Protein AF-W3AIF1-F1 (afdb_monomer)

Structure (mmCIF, N/CA/C/O backbone):
data_AF-W3AIF1-F1
#
_entry.id   AF-W3AIF1-F1
#
loop_
_atom_site.group_PDB
_atom_site.id
_atom_site.type_symbol
_atom_site.label_atom_id
_atom_site.label_alt_id
_atom_site.label_comp_id
_atom_site.label_asym_id
_atom_site.label_entity_id
_atom_site.label_seq_id
_atom_site.pdbx_PDB_ins_code
_atom_site.Cartn_x
_atom_site.Cartn_y
_atom_site.Cartn_z
_atom_site.occupancy
_atom_site.B_iso_or_equiv
_atom_site.auth_seq_id
_atom_site.auth_comp_id
_atom_site.auth_asym_id
_atom_site.auth_atom_id
_atom_site.pdbx_PDB_model_num
ATOM 1 N N . GLY A 1 1 ? -16.977 -6.573 5.108 1.00 88.00 1 GLY A N 1
ATOM 2 C CA . GLY A 1 1 ? -16.746 -8.023 5.313 1.00 88.00 1 GLY A CA 1
ATOM 3 C C . GLY A 1 1 ? -15.783 -8.368 6.448 1.00 88.00 1 GLY A C 1
ATOM 4 O O . GLY A 1 1 ? -15.291 -9.493 6.491 1.00 88.00 1 GLY A O 1
ATOM 5 N N . TRP A 1 2 ? -15.503 -7.445 7.370 1.00 91.69 2 TRP A N 1
ATOM 6 C CA . TRP A 1 2 ? -14.603 -7.673 8.501 1.00 91.69 2 TRP A CA 1
ATOM 7 C C . TRP A 1 2 ? -15.311 -8.346 9.684 1.00 91.69 2 TRP A C 1
ATOM 9 O O . TRP A 1 2 ? -16.524 -8.229 9.838 1.00 91.69 2 TRP A O 1
ATOM 19 N N . LYS A 1 3 ? -14.544 -9.039 10.534 1.00 91.38 3 LYS A N 1
ATOM 20 C CA . LYS A 1 3 ? -15.009 -9.541 11.836 1.00 91.38 3 LYS A CA 1
ATOM 21 C C . LYS A 1 3 ? -14.272 -8.792 12.940 1.00 91.38 3 LYS A C 1
ATOM 23 O O . LYS A 1 3 ? -13.057 -8.936 13.056 1.00 91.38 3 LYS A O 1
ATOM 28 N N . CYS A 1 4 ? -15.002 -8.031 13.748 1.00 92.94 4 CYS A N 1
ATOM 29 C CA . CYS A 1 4 ? -14.470 -7.273 14.877 1.00 92.94 4 CYS A CA 1
ATOM 30 C C . CYS A 1 4 ? -15.271 -7.607 16.136 1.00 92.94 4 CYS A C 1
ATOM 32 O O . CYS A 1 4 ? -16.498 -7.663 16.102 1.00 92.94 4 CYS A O 1
ATOM 34 N N . VAL A 1 5 ? -14.580 -7.854 17.246 1.00 91.31 5 VAL A N 1
ATOM 35 C CA . VAL A 1 5 ? -15.219 -8.078 18.544 1.00 91.31 5 VAL A CA 1
ATOM 36 C C . VAL A 1 5 ? -15.643 -6.730 19.120 1.00 91.31 5 VAL A C 1
ATOM 38 O O . VAL A 1 5 ? -14.818 -5.829 19.241 1.00 91.31 5 VAL A O 1
ATOM 41 N N . GLY A 1 6 ? -16.919 -6.617 19.486 1.00 90.19 6 GLY A N 1
ATOM 42 C CA . GLY A 1 6 ? -17.483 -5.484 20.222 1.00 90.19 6 GLY A CA 1
ATOM 43 C C . GLY A 1 6 ? -17.899 -5.871 21.642 1.00 90.19 6 GLY A C 1
ATOM 44 O O . GLY A 1 6 ? -17.996 -7.057 21.983 1.00 90.19 6 GLY A O 1
ATOM 45 N N . GLY A 1 7 ? -18.145 -4.870 22.481 1.00 87.62 7 GLY A N 1
ATOM 46 C CA . GLY A 1 7 ? -18.727 -5.035 23.804 1.00 87.62 7 GLY A CA 1
ATOM 47 C C . GLY A 1 7 ? -20.138 -5.622 23.739 1.00 87.62 7 GLY A C 1
ATOM 48 O O . GLY A 1 7 ? -20.890 -5.449 22.779 1.00 87.62 7 GLY A O 1
ATOM 49 N N . LYS A 1 8 ? -20.521 -6.359 24.784 1.00 88.81 8 LYS A N 1
ATOM 50 C CA . LYS A 1 8 ? -21.846 -6.984 24.843 1.00 88.81 8 LYS A CA 1
ATOM 51 C C . LYS A 1 8 ? -22.928 -5.902 24.947 1.00 88.81 8 LYS A C 1
ATOM 53 O O . LYS A 1 8 ? -22.955 -5.180 25.937 1.00 88.81 8 LYS A O 1
ATOM 58 N N . GLY A 1 9 ? -23.832 -5.859 23.968 1.00 90.00 9 GLY A N 1
ATOM 59 C CA . GLY A 1 9 ? -24.909 -4.862 23.898 1.00 90.00 9 GLY A CA 1
ATOM 60 C C . GLY A 1 9 ? -24.450 -3.477 23.435 1.00 90.00 9 GLY A C 1
ATOM 61 O O . GLY A 1 9 ? -25.227 -2.537 23.527 1.00 90.00 9 GLY A O 1
ATOM 62 N N . GLU A 1 10 ? -23.204 -3.350 22.971 1.00 91.56 10 GLU A N 1
ATOM 63 C CA . GLU A 1 10 ? -22.649 -2.080 22.492 1.00 91.56 10 GLU A CA 1
ATOM 64 C C . GLU A 1 10 ? -23.172 -1.698 21.102 1.00 91.56 10 GLU A C 1
ATOM 66 O O . GLU A 1 10 ? -23.333 -0.517 20.830 1.00 91.56 10 GLU A O 1
ATOM 71 N N . PHE A 1 11 ? -23.461 -2.685 20.249 1.00 94.06 11 PHE A N 1
ATOM 72 C CA . PHE A 1 11 ? -23.852 -2.469 18.855 1.00 94.06 11 PHE A CA 1
ATOM 73 C C . PHE A 1 11 ? -25.087 -3.288 18.473 1.00 94.06 11 PHE A C 1
ATOM 75 O O . PHE A 1 11 ? -25.243 -4.439 18.903 1.00 94.06 11 PHE A O 1
ATOM 82 N N . HIS A 1 12 ? -25.903 -2.718 17.593 1.00 93.88 12 HIS A N 1
ATOM 83 C CA . HIS A 1 12 ? -27.048 -3.326 16.929 1.00 93.88 12 HIS A CA 1
ATOM 84 C C . HIS A 1 12 ? -26.884 -3.243 15.405 1.00 93.88 12 HIS A C 1
ATOM 86 O O . HIS A 1 12 ? -26.129 -2.436 14.865 1.00 93.88 12 HIS A O 1
ATOM 92 N N . VAL A 1 13 ? -27.573 -4.129 14.684 1.00 93.75 13 VAL A N 1
ATOM 93 C CA . VAL A 1 13 ? -27.538 -4.125 13.215 1.00 93.75 13 VAL A CA 1
ATOM 94 C C . VAL A 1 13 ? -28.184 -2.840 12.701 1.00 93.75 13 VAL A C 1
ATOM 96 O O . VAL A 1 13 ? -29.332 -2.562 13.041 1.00 93.75 13 VAL A O 1
ATOM 99 N N . GLY A 1 14 ? -27.456 -2.108 11.856 1.00 93.38 14 GLY A N 1
ATOM 100 C CA . GLY A 1 14 ? -27.876 -0.813 11.314 1.00 93.38 14 GLY A CA 1
ATOM 101 C C . GLY A 1 14 ? -27.298 0.395 12.054 1.00 93.38 14 GLY A C 1
ATOM 102 O O . GLY A 1 14 ? -27.513 1.516 11.606 1.00 93.38 14 GLY A O 1
ATOM 103 N N . ASP A 1 15 ? -26.556 0.192 13.148 1.00 94.62 15 ASP A N 1
ATOM 104 C CA . ASP A 1 15 ? -25.881 1.292 13.839 1.00 94.62 15 ASP A CA 1
ATOM 105 C C . ASP A 1 15 ? -24.781 1.902 12.954 1.00 94.62 15 ASP A C 1
ATOM 107 O O . ASP A 1 15 ? -23.940 1.188 12.398 1.00 94.62 15 ASP A O 1
ATOM 111 N N . MET A 1 16 ? -24.753 3.236 12.875 1.00 94.94 16 MET A N 1
ATOM 112 C CA . MET A 1 16 ? -23.654 3.967 12.247 1.00 94.94 16 MET A CA 1
ATOM 113 C C . MET A 1 16 ? -22.454 4.001 13.194 1.00 94.94 16 MET A C 1
ATOM 115 O O . MET A 1 16 ? -22.556 4.426 14.346 1.00 94.94 16 MET A O 1
ATOM 119 N N . VAL A 1 17 ? -21.307 3.551 12.698 1.00 96.12 17 VAL A N 1
ATOM 120 C CA . VAL A 1 17 ? -20.079 3.369 13.477 1.00 96.12 17 VAL A CA 1
ATOM 121 C C . VAL A 1 17 ? -18.875 3.837 12.676 1.00 96.12 17 VAL A C 1
ATOM 123 O O . VAL A 1 17 ? -18.903 3.856 11.446 1.00 96.12 17 VAL A O 1
ATOM 126 N N . VAL A 1 18 ? -17.783 4.144 13.373 1.00 97.25 18 VAL A N 1
ATOM 127 C CA . VAL A 1 18 ? -16.470 4.265 12.741 1.00 97.25 18 VAL A CA 1
ATOM 128 C C . VAL A 1 18 ? -15.737 2.944 12.893 1.00 97.25 18 VAL A C 1
ATOM 130 O O . VAL A 1 18 ? -15.503 2.456 14.004 1.00 97.25 18 VAL A O 1
ATOM 133 N N . TYR A 1 19 ? -15.364 2.370 11.756 1.00 97.38 19 TYR A N 1
ATOM 134 C CA . TYR A 1 19 ? -14.529 1.184 11.697 1.00 97.38 19 TYR A CA 1
ATOM 135 C C . TYR A 1 19 ? -13.097 1.572 11.321 1.00 97.38 19 TYR A C 1
ATOM 137 O O . TYR A 1 19 ? -12.857 2.167 10.276 1.00 97.38 19 TYR A O 1
ATOM 145 N N . PHE A 1 20 ? -12.144 1.208 12.173 1.00 97.62 20 PHE A N 1
ATOM 146 C CA . PHE A 1 20 ? -10.715 1.395 11.948 1.00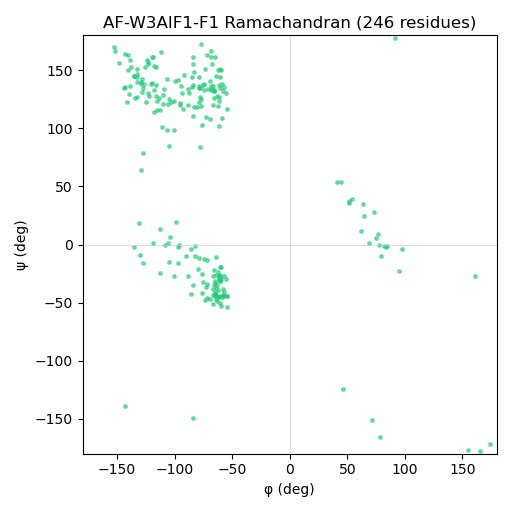 97.62 20 PHE A CA 1
ATOM 147 C C . PHE A 1 20 ? -10.116 0.067 11.493 1.00 97.62 20 PHE A C 1
ATOM 149 O O . PHE A 1 20 ? -10.234 -0.943 12.196 1.00 97.62 20 PHE A O 1
ATOM 156 N N . GLU A 1 21 ? -9.471 0.048 10.329 1.00 96.88 21 GLU A N 1
ATOM 157 C CA . GLU A 1 21 ? -8.883 -1.173 9.785 1.00 96.88 21 GLU A CA 1
ATOM 158 C C . GLU A 1 21 ? -7.674 -1.669 10.598 1.00 96.88 21 GLU A C 1
ATOM 160 O O . GLU A 1 21 ? -7.092 -0.991 11.448 1.00 96.88 21 GLU A O 1
ATOM 165 N N . ILE A 1 22 ? -7.267 -2.912 10.336 1.00 95.00 22 ILE A N 1
ATOM 166 C CA . ILE A 1 22 ? -5.942 -3.366 10.767 1.00 95.00 22 ILE A CA 1
ATOM 167 C C . ILE A 1 22 ? -4.859 -2.495 10.124 1.00 95.00 22 ILE A C 1
ATOM 169 O O . ILE A 1 22 ? -5.031 -1.999 9.019 1.00 95.00 22 ILE A O 1
ATOM 173 N N . ASP A 1 23 ? -3.742 -2.345 10.832 1.00 94.00 23 ASP A N 1
ATOM 174 C CA . ASP A 1 23 ? -2.646 -1.439 10.489 1.00 94.00 23 ASP A CA 1
ATOM 175 C C . ASP A 1 23 ? -2.975 0.060 10.615 1.00 94.00 23 ASP A C 1
ATOM 177 O O . ASP A 1 23 ? -2.066 0.868 10.488 1.00 94.00 23 ASP A O 1
ATOM 181 N N . SER A 1 24 ? -4.181 0.464 11.038 1.00 97.06 24 SER A N 1
ATOM 182 C CA . SER A 1 24 ? -4.390 1.831 11.536 1.00 97.06 24 SER A CA 1
ATOM 183 C C . SER A 1 24 ? -3.509 2.120 12.761 1.00 97.06 24 SER A C 1
ATOM 185 O O . SER A 1 24 ? -3.423 1.325 13.707 1.00 97.06 24 SER A O 1
ATOM 187 N N . PHE A 1 25 ? -2.869 3.285 12.752 1.00 97.50 25 PHE A N 1
ATOM 188 C CA . PHE A 1 25 ? -2.071 3.862 13.822 1.00 97.50 25 PHE A CA 1
ATOM 189 C C . PHE A 1 25 ? -2.793 5.078 14.399 1.00 97.50 25 PHE A C 1
ATOM 191 O O . PHE A 1 25 ? -2.808 6.165 13.818 1.00 97.50 25 PHE A O 1
ATOM 198 N N . LEU A 1 26 ? -3.434 4.857 15.541 1.00 97.81 26 LEU A N 1
ATOM 199 C CA . LEU A 1 26 ? -4.279 5.831 16.219 1.00 97.81 26 LEU A CA 1
ATOM 200 C C . LEU A 1 26 ? -3.427 6.760 17.101 1.00 97.81 26 LEU A C 1
ATOM 202 O O . LEU A 1 26 ? -2.453 6.292 17.703 1.00 97.81 26 LEU A O 1
ATOM 206 N N . PRO A 1 27 ? -3.779 8.051 17.213 1.00 97.38 27 PRO A N 1
ATOM 207 C CA . PRO A 1 27 ? -3.052 8.995 18.051 1.00 97.38 27 PRO A CA 1
ATOM 208 C C . PRO A 1 27 ? -3.221 8.685 19.545 1.00 97.38 27 PRO A C 1
ATOM 210 O O . PRO A 1 27 ? -4.156 8.001 19.963 1.00 97.38 27 PRO A O 1
ATOM 213 N N . ILE A 1 28 ? -2.314 9.220 20.365 1.00 97.50 28 ILE A N 1
ATOM 214 C CA . ILE A 1 28 ? -2.468 9.211 21.822 1.00 97.50 28 ILE A CA 1
ATOM 215 C C . ILE A 1 28 ? -3.503 10.274 22.212 1.00 97.50 28 ILE A C 1
ATOM 217 O O . ILE A 1 28 ? -3.199 11.465 22.226 1.00 97.50 28 ILE A O 1
ATOM 221 N N . CYS A 1 29 ? -4.722 9.838 22.521 1.00 96.06 29 CYS A N 1
ATOM 222 C CA . CYS A 1 29 ? -5.800 10.670 23.051 1.00 96.06 29 CYS A CA 1
ATOM 223 C C . CYS A 1 29 ? -6.763 9.834 23.912 1.00 96.06 29 CYS A C 1
ATOM 225 O O . CYS A 1 29 ? -6.694 8.601 23.913 1.00 96.06 29 CYS A O 1
ATOM 227 N N . GLU A 1 30 ? -7.626 10.510 24.674 1.00 96.38 30 GLU A N 1
ATOM 228 C CA . GLU A 1 30 ? -8.507 9.896 25.678 1.00 96.38 30 GLU A CA 1
ATOM 229 C C . GLU A 1 30 ? -9.408 8.809 25.073 1.00 96.38 30 GLU A C 1
ATOM 231 O O . GLU A 1 30 ? -9.547 7.722 25.636 1.00 96.38 30 GLU A O 1
ATOM 236 N N . GLU A 1 31 ? -9.932 9.061 23.875 1.00 94.81 31 GLU A N 1
ATOM 237 C CA . GLU A 1 31 ? -10.836 8.182 23.135 1.00 94.81 31 GLU A CA 1
ATOM 238 C C . GLU A 1 31 ? -10.211 6.818 22.817 1.00 94.81 31 GLU A C 1
ATOM 240 O O . GLU A 1 31 ? -10.917 5.813 22.743 1.00 94.81 31 GLU A O 1
ATOM 245 N N . PHE A 1 32 ? -8.884 6.760 22.651 1.00 97.06 32 PHE A N 1
ATOM 246 C CA . PHE A 1 32 ? -8.149 5.545 22.281 1.00 97.06 32 PHE A CA 1
ATOM 247 C C . PHE A 1 32 ? -7.312 4.964 23.424 1.00 97.06 32 PHE A C 1
ATOM 249 O O . PHE A 1 32 ? -6.679 3.918 23.265 1.00 97.06 32 PHE A O 1
ATOM 256 N N . GLU A 1 33 ? -7.330 5.591 24.598 1.00 97.00 33 GLU A N 1
ATOM 257 C CA . GLU A 1 33 ? -6.450 5.263 25.720 1.00 97.00 33 GLU A CA 1
ATOM 258 C C . GLU A 1 33 ? -6.629 3.821 26.228 1.00 97.00 33 GLU A C 1
ATOM 260 O O . GLU A 1 33 ? -5.678 3.163 26.663 1.00 97.00 33 GLU A O 1
ATOM 265 N N . PHE A 1 34 ? -7.833 3.265 26.073 1.00 95.00 34 PHE A N 1
ATOM 266 C CA . PHE A 1 34 ? -8.139 1.871 26.404 1.00 95.00 34 PHE A CA 1
ATOM 267 C C . PHE A 1 34 ? -7.288 0.849 25.620 1.00 95.00 34 PHE A C 1
ATOM 269 O O . PHE A 1 34 ? -7.133 -0.296 26.055 1.00 95.00 34 PHE A O 1
ATOM 276 N N . LEU A 1 35 ? -6.691 1.248 24.490 1.00 96.25 35 LEU A N 1
ATOM 277 C CA . LEU A 1 35 ? -5.813 0.414 23.665 1.00 96.25 35 LEU A CA 1
ATOM 278 C C . LEU A 1 35 ? -4.370 0.353 24.178 1.00 96.25 35 LEU A C 1
ATOM 280 O O . LEU A 1 35 ? -3.585 -0.466 23.680 1.00 96.25 35 LEU A O 1
ATOM 284 N N . ARG A 1 36 ? -3.988 1.178 25.164 1.00 96.75 36 ARG A N 1
ATOM 285 C CA . ARG A 1 36 ? -2.584 1.335 25.574 1.00 96.75 36 ARG A CA 1
ATOM 286 C C . ARG A 1 36 ? -1.909 0.021 25.921 1.00 96.75 36 ARG A C 1
ATOM 288 O O . ARG A 1 36 ? -0.806 -0.253 25.454 1.00 96.75 36 ARG A O 1
ATOM 295 N N . LYS A 1 37 ? -2.587 -0.840 26.676 1.00 94.12 37 LYS A N 1
ATOM 296 C CA . LYS A 1 37 ? -2.016 -2.122 27.107 1.00 94.12 37 LYS A CA 1
ATOM 297 C C . LYS A 1 37 ? -1.753 -3.088 25.943 1.00 94.12 37 LYS A C 1
ATOM 299 O O . LYS A 1 37 ? -0.803 -3.864 26.004 1.00 94.12 37 LYS A O 1
ATOM 304 N N . SER A 1 38 ? -2.595 -3.092 24.910 1.00 91.94 38 SER A N 1
ATOM 305 C CA . SER A 1 38 ? -2.556 -4.101 23.838 1.00 91.94 38 SER A CA 1
ATOM 306 C C . SER A 1 38 ? -1.865 -3.634 22.557 1.00 91.94 38 SER A C 1
ATOM 308 O O . SER A 1 38 ? -1.337 -4.467 21.805 1.00 91.94 38 SER A O 1
ATOM 310 N N . SER A 1 39 ? -1.885 -2.326 22.306 1.00 95.75 39 SER A N 1
ATOM 311 C CA . SER A 1 39 ? -1.663 -1.758 20.973 1.00 95.75 39 SER A CA 1
ATOM 312 C C . SER A 1 39 ? -0.630 -0.632 20.944 1.00 95.75 39 SER A C 1
ATOM 314 O O . SER A 1 39 ? -0.223 -0.241 19.854 1.00 95.75 39 SER A O 1
ATOM 316 N N . TYR A 1 40 ? -0.165 -0.135 22.096 1.00 96.94 40 TYR A N 1
ATOM 317 C CA . TYR A 1 40 ? 0.823 0.946 22.147 1.00 96.94 40 TYR A CA 1
ATOM 318 C C . TYR A 1 40 ? 2.116 0.599 21.396 1.00 96.94 40 TYR A C 1
ATOM 320 O O . TYR A 1 40 ? 2.669 -0.509 21.508 1.00 96.94 40 TYR A O 1
ATOM 328 N N . LYS A 1 41 ? 2.589 1.573 20.618 1.00 95.00 41 LYS A N 1
ATOM 329 C CA . LYS A 1 41 ? 3.866 1.566 19.915 1.00 95.00 41 LYS A CA 1
ATOM 330 C C . LYS A 1 41 ? 4.506 2.944 19.981 1.00 95.00 41 LYS A C 1
ATOM 332 O O . LYS A 1 41 ? 3.820 3.958 20.014 1.00 95.00 41 LYS A O 1
ATOM 337 N N . ASN A 1 42 ? 5.830 2.926 19.955 1.00 92.62 42 ASN A N 1
ATOM 338 C CA . ASN A 1 42 ? 6.673 4.098 19.832 1.00 92.62 42 ASN A CA 1
ATOM 339 C C . ASN A 1 42 ? 7.830 3.737 18.895 1.00 92.62 42 ASN A C 1
ATOM 341 O O . ASN A 1 42 ? 8.433 2.670 19.058 1.00 92.62 42 ASN A O 1
ATOM 345 N N . ASN A 1 43 ? 8.078 4.565 17.886 1.00 85.06 43 ASN A N 1
ATOM 346 C CA . ASN A 1 43 ? 9.254 4.466 17.031 1.00 85.06 43 ASN A CA 1
ATOM 347 C C . ASN A 1 43 ? 9.678 5.864 16.548 1.00 85.06 43 ASN A C 1
ATOM 349 O O . ASN A 1 43 ? 8.840 6.757 16.460 1.00 85.06 43 ASN A O 1
ATOM 353 N N . ASP A 1 44 ? 10.952 6.034 16.193 1.00 83.50 44 ASP A N 1
ATOM 354 C CA . ASP A 1 44 ? 11.523 7.342 15.827 1.00 83.50 44 ASP A CA 1
ATOM 355 C C . ASP A 1 44 ? 10.884 7.976 14.579 1.00 83.50 44 ASP A C 1
ATOM 357 O O . ASP A 1 44 ? 10.935 9.189 14.402 1.00 83.50 44 ASP A O 1
ATOM 361 N N . PHE A 1 45 ? 10.280 7.163 13.708 1.00 81.81 45 PHE A N 1
ATOM 362 C CA . PHE A 1 45 ? 9.691 7.603 12.444 1.00 81.81 45 PHE A CA 1
ATOM 363 C C . PHE A 1 45 ? 8.244 8.095 12.605 1.00 81.81 45 PHE A C 1
ATOM 365 O O . PHE A 1 45 ? 7.859 9.118 12.047 1.00 81.81 45 PHE A O 1
ATOM 372 N N . MET A 1 46 ? 7.432 7.388 13.389 1.00 88.25 46 MET A N 1
ATOM 373 C CA . MET A 1 46 ? 6.004 7.669 13.558 1.00 88.25 46 MET A CA 1
ATOM 374 C C . MET A 1 46 ? 5.663 8.335 14.893 1.00 88.25 46 MET A C 1
ATOM 376 O O . MET A 1 46 ? 4.551 8.853 15.038 1.00 88.25 46 MET A O 1
ATOM 380 N N . GLY A 1 47 ? 6.575 8.314 15.865 1.00 92.38 47 GLY A N 1
ATOM 381 C CA . GLY A 1 47 ? 6.315 8.705 17.246 1.00 92.38 47 GLY A CA 1
ATOM 382 C C . GLY A 1 47 ? 5.440 7.694 17.992 1.00 92.38 47 GLY A C 1
ATOM 383 O O . GLY A 1 47 ? 5.452 6.491 17.711 1.00 92.38 47 GLY A O 1
ATOM 384 N N . GLU A 1 48 ? 4.677 8.195 18.962 1.00 95.81 48 GLU A N 1
ATOM 385 C CA . GLU A 1 48 ? 3.805 7.398 19.828 1.00 95.81 48 GLU A CA 1
ATOM 386 C C . GLU A 1 48 ? 2.377 7.269 19.283 1.00 95.81 48 GLU A C 1
ATOM 388 O O . GLU A 1 48 ? 1.824 8.204 18.703 1.00 95.81 48 GLU A O 1
ATOM 393 N N . GLY A 1 49 ? 1.755 6.112 19.517 1.00 97.06 49 GLY A N 1
ATOM 394 C CA . GLY A 1 49 ? 0.369 5.845 19.129 1.00 97.06 49 GLY A CA 1
ATOM 395 C C . GLY A 1 49 ? -0.056 4.401 19.388 1.00 97.06 49 GLY A C 1
ATOM 396 O O . GLY A 1 49 ? 0.677 3.611 19.995 1.00 97.06 49 GLY A O 1
ATOM 397 N N . PHE A 1 50 ? -1.240 4.028 18.907 1.00 97.81 50 PHE A N 1
ATOM 398 C CA . PHE A 1 50 ? -1.793 2.682 19.047 1.00 97.81 50 PHE A CA 1
ATOM 399 C C . PHE A 1 50 ? -1.941 2.004 17.686 1.00 97.81 50 PHE A C 1
ATOM 401 O O . PHE A 1 50 ? -2.733 2.428 16.852 1.00 97.81 50 PHE A O 1
ATOM 408 N N . ARG A 1 51 ? -1.205 0.912 17.468 1.00 96.75 51 ARG A N 1
ATOM 409 C CA . ARG A 1 51 ? -1.291 0.110 16.244 1.00 96.75 51 ARG A CA 1
ATOM 410 C C . ARG A 1 51 ? -2.363 -0.968 16.371 1.00 96.75 51 ARG A C 1
ATOM 412 O O . ARG A 1 51 ? -2.217 -1.895 17.176 1.00 96.75 51 ARG A O 1
ATOM 419 N N . LEU A 1 52 ? -3.361 -0.923 15.496 1.00 96.69 52 LEU A N 1
ATOM 420 C CA . LEU A 1 52 ? -4.317 -2.009 15.326 1.00 96.69 52 LEU A CA 1
ATOM 421 C C . LEU A 1 52 ? -3.687 -3.174 14.560 1.00 96.69 52 LEU A C 1
ATOM 423 O O . LEU A 1 52 ? -2.968 -3.011 13.578 1.00 96.69 52 LEU A O 1
ATOM 427 N N . LYS A 1 53 ? -3.951 -4.389 15.031 1.00 94.25 53 LYS A N 1
ATOM 428 C CA . LYS A 1 53 ? -3.462 -5.634 14.434 1.00 94.25 53 LYS A CA 1
ATOM 429 C C . LYS A 1 53 ? -4.543 -6.693 14.542 1.00 94.25 53 LYS A C 1
ATOM 431 O O . LYS A 1 53 ? -5.455 -6.577 15.355 1.00 94.25 53 LYS A O 1
ATOM 436 N N . THR A 1 54 ? -4.402 -7.761 13.768 1.00 93.81 54 THR A N 1
ATOM 437 C CA . THR A 1 54 ? -5.259 -8.936 13.953 1.00 93.81 54 THR A CA 1
ATOM 438 C C . THR A 1 54 ? -5.050 -9.509 15.358 1.00 93.81 54 THR A C 1
ATOM 440 O O . THR A 1 54 ? -3.920 -9.801 15.757 1.00 93.81 54 THR A O 1
ATOM 443 N N . MET A 1 55 ? -6.145 -9.681 16.093 1.00 92.88 55 MET A N 1
ATOM 444 C CA . MET A 1 55 ? -6.187 -10.253 17.436 1.00 92.88 55 MET A CA 1
ATOM 445 C C . MET A 1 55 ? -7.060 -11.510 17.445 1.00 92.88 55 MET A C 1
ATOM 447 O O . MET A 1 55 ? -7.874 -11.732 16.548 1.00 92.88 55 MET A O 1
ATOM 451 N N . LYS A 1 56 ? -6.889 -12.346 18.472 1.00 92.25 56 LYS A N 1
ATOM 452 C CA . LYS A 1 56 ? -7.805 -13.451 18.762 1.00 92.25 56 LYS A CA 1
ATOM 453 C C . LYS A 1 56 ? -8.355 -13.309 20.171 1.00 92.25 56 LYS A C 1
ATOM 455 O O . LYS A 1 56 ? -7.580 -13.216 21.121 1.00 92.25 56 LYS A O 1
ATOM 460 N N . PHE A 1 57 ? -9.673 -13.358 20.305 1.00 89.56 57 PHE A N 1
ATOM 461 C CA . PHE A 1 57 ? -10.364 -13.346 21.588 1.00 89.56 57 PHE A CA 1
ATOM 462 C C . PHE A 1 57 ? -11.133 -14.651 21.742 1.00 89.56 57 PHE A C 1
ATOM 464 O O . PHE A 1 57 ? -12.057 -14.926 20.987 1.00 89.56 57 PHE A O 1
ATOM 471 N N . ARG A 1 58 ? -10.728 -15.479 22.714 1.00 90.94 58 ARG A N 1
ATOM 472 C CA . ARG A 1 58 ? -11.366 -16.780 22.999 1.00 90.94 58 ARG A CA 1
ATOM 473 C C . ARG A 1 58 ? -11.517 -17.679 21.756 1.00 90.94 58 ARG A C 1
ATOM 475 O O . ARG A 1 58 ? -12.507 -18.378 21.615 1.00 90.94 58 ARG A O 1
ATOM 482 N N . GLY A 1 59 ? -10.520 -17.657 20.869 1.00 89.69 59 GLY A N 1
ATOM 483 C CA . GLY A 1 59 ? -10.502 -18.444 19.628 1.00 89.69 59 GLY A CA 1
ATOM 484 C C . GLY A 1 59 ? -11.016 -17.698 18.395 1.00 89.69 59 GLY A C 1
ATOM 485 O O . GLY A 1 59 ? -10.571 -18.004 17.291 1.00 89.69 59 GLY A O 1
ATOM 486 N N . GLU A 1 60 ? -11.832 -16.662 18.580 1.00 91.81 60 GLU A N 1
ATOM 487 C CA . GLU A 1 60 ? -12.412 -15.884 17.487 1.00 91.81 60 GLU A CA 1
ATOM 488 C C . GLU A 1 60 ? -11.460 -14.797 16.988 1.00 91.81 60 GLU A C 1
ATOM 490 O O . GLU A 1 60 ? -10.806 -14.108 17.776 1.00 91.81 60 GLU A O 1
ATOM 495 N N . ILE A 1 61 ? -11.375 -14.645 15.666 1.00 93.31 61 ILE A N 1
ATOM 496 C CA . ILE A 1 61 ? -10.573 -13.601 15.018 1.00 93.31 61 ILE A CA 1
ATOM 497 C C . ILE A 1 61 ? -11.286 -12.253 15.162 1.00 93.31 61 ILE A C 1
ATOM 499 O O . ILE A 1 61 ? -12.468 -12.137 14.854 1.00 93.31 61 ILE A O 1
ATOM 503 N N . SER A 1 62 ? -10.528 -11.236 15.568 1.00 94.25 62 SER A N 1
ATOM 504 C CA . SER A 1 62 ? -10.941 -9.835 15.575 1.00 94.25 62 SER A CA 1
ATOM 505 C C . SER A 1 62 ? -9.933 -9.009 14.790 1.00 94.25 62 SER A C 1
ATOM 507 O O . SER A 1 62 ? -8.739 -9.013 15.101 1.00 94.25 62 SER A O 1
ATOM 509 N N . GLN A 1 63 ? -10.406 -8.310 13.771 1.00 95.81 63 GLN A N 1
ATOM 510 C CA . GLN A 1 63 ? -9.618 -7.447 12.904 1.00 95.81 63 GLN A CA 1
ATOM 511 C C . GLN A 1 63 ? -10.225 -6.052 12.938 1.00 95.81 63 GLN A C 1
ATOM 513 O O . GLN A 1 63 ? -11.435 -5.914 12.798 1.00 95.81 63 GLN A O 1
ATOM 518 N N . GLY A 1 64 ? -9.369 -5.057 13.159 1.00 95.81 64 GLY A N 1
ATOM 519 C CA . GLY A 1 64 ? -9.774 -3.668 13.308 1.00 95.81 64 GLY A CA 1
ATOM 520 C C . GLY A 1 64 ? -10.348 -3.340 14.684 1.00 95.81 64 GLY A C 1
ATOM 521 O O . GLY A 1 64 ? -10.183 -4.091 15.653 1.00 95.81 64 GLY A O 1
ATOM 522 N N . LEU A 1 65 ? -10.990 -2.181 14.743 1.00 96.62 65 LEU A N 1
ATOM 523 C CA . LEU A 1 65 ? -11.703 -1.647 15.894 1.00 96.62 65 LEU A CA 1
ATOM 524 C C . LEU A 1 65 ? -13.003 -1.010 15.399 1.00 96.62 65 LEU A C 1
ATOM 526 O O . LEU A 1 65 ? -12.996 -0.287 14.411 1.00 96.62 65 LEU A O 1
ATOM 530 N N . CYS A 1 66 ? -14.101 -1.256 16.103 1.00 95.88 66 CYS A N 1
ATOM 531 C CA . CYS A 1 66 ? -15.394 -0.634 15.846 1.00 95.88 66 CYS A CA 1
ATOM 532 C C . CYS A 1 66 ? -15.734 0.271 17.031 1.00 95.88 66 CYS A C 1
ATOM 534 O O . CYS A 1 66 ? -15.695 -0.207 18.166 1.00 95.88 66 CYS A O 1
ATOM 536 N N . LEU A 1 67 ? -16.037 1.547 16.783 1.00 96.00 67 LEU A N 1
ATOM 537 C CA . LEU A 1 67 ? -16.483 2.498 17.804 1.00 96.00 67 LEU A CA 1
ATOM 538 C C . LEU A 1 67 ? -17.767 3.198 17.356 1.00 96.00 67 LEU A C 1
ATOM 540 O O . LEU A 1 67 ? -17.894 3.589 16.196 1.00 96.00 67 LEU A O 1
ATOM 544 N N . GLY A 1 68 ? -18.693 3.386 18.295 1.00 95.00 68 GLY A N 1
ATOM 545 C CA . GLY A 1 68 ? -19.838 4.266 18.100 1.00 95.00 68 GLY A CA 1
ATOM 546 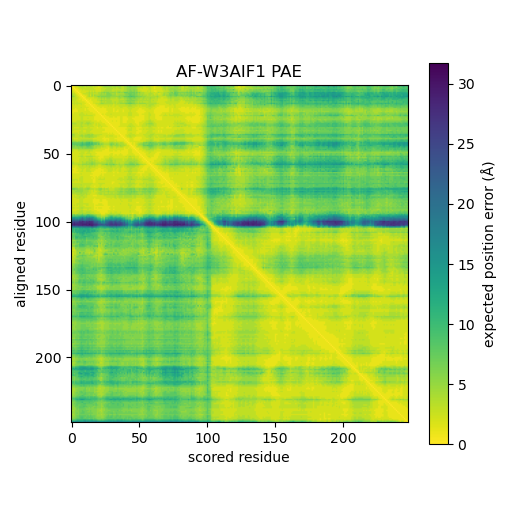C C . GLY A 1 68 ? -19.407 5.733 18.012 1.00 95.00 68 GLY A C 1
ATOM 547 O O . GLY A 1 68 ? -18.346 6.126 18.513 1.00 95.00 68 GLY A O 1
ATOM 548 N N . LEU A 1 69 ? -20.223 6.547 17.345 1.00 94.44 69 LEU A N 1
ATOM 549 C CA . LEU A 1 69 ? -19.940 7.967 17.112 1.00 94.44 69 LEU A CA 1
ATOM 550 C C . LEU A 1 69 ? -19.808 8.753 18.422 1.00 94.44 69 LEU A C 1
ATOM 552 O O . LEU A 1 69 ? -19.003 9.674 18.508 1.00 94.44 69 LEU A O 1
ATOM 556 N N . GLU A 1 70 ? -20.538 8.350 19.462 1.00 93.00 70 GLU A N 1
ATOM 557 C CA . GLU A 1 70 ? -20.513 8.922 20.813 1.00 93.00 70 GLU A CA 1
ATOM 558 C C . GLU A 1 70 ? -19.168 8.770 21.537 1.00 93.00 70 GLU A C 1
ATOM 560 O O . GLU A 1 70 ? -18.957 9.357 22.595 1.00 93.00 70 GLU A O 1
ATOM 565 N N . LYS A 1 71 ? -18.248 7.968 20.995 1.00 94.38 71 LYS A N 1
ATOM 566 C CA . LYS A 1 71 ? -16.884 7.829 21.520 1.00 94.38 71 LYS A CA 1
ATOM 567 C C . LYS A 1 71 ? -15.878 8.710 20.793 1.00 94.38 71 LYS A C 1
ATOM 569 O O . LYS A 1 71 ? -14.699 8.666 21.129 1.00 94.38 71 LYS A O 1
ATOM 574 N N . LEU A 1 72 ? -16.316 9.481 19.796 1.00 96.31 72 LEU A N 1
ATOM 575 C CA . LEU A 1 72 ? -15.454 10.251 18.903 1.00 96.31 72 LEU A CA 1
ATOM 576 C C . LEU A 1 72 ? -15.893 11.725 18.865 1.00 96.31 72 LEU A C 1
ATOM 578 O O . LEU A 1 72 ? -16.507 12.164 17.891 1.00 96.31 72 LEU A O 1
ATOM 582 N N . PRO A 1 73 ? -15.534 12.528 19.888 1.00 95.56 73 PRO A N 1
ATOM 583 C CA . PRO A 1 73 ? -15.940 13.929 20.005 1.00 95.56 73 PRO A CA 1
ATOM 584 C C . PRO A 1 73 ? -15.573 14.796 18.800 1.00 95.56 73 PRO A C 1
ATOM 586 O O . PRO A 1 73 ? -16.287 15.741 18.477 1.00 95.56 73 PRO A O 1
ATOM 589 N N . LYS A 1 74 ? -14.485 14.459 18.094 1.00 95.50 74 LYS A N 1
ATOM 590 C CA . LYS A 1 74 ? -14.060 15.157 16.871 1.00 95.50 74 LYS A CA 1
ATOM 591 C C . LYS A 1 74 ? -15.090 15.109 15.737 1.00 95.50 74 LYS A C 1
ATOM 593 O O . LYS A 1 74 ? -15.000 15.925 14.829 1.00 95.50 74 LYS A O 1
ATOM 598 N N . LEU A 1 75 ? -16.038 14.172 15.781 1.00 96.00 75 LEU A N 1
ATOM 599 C CA . LEU A 1 75 ? -17.094 14.027 14.779 1.00 96.00 75 LEU A CA 1
ATOM 600 C C . LEU A 1 75 ? -18.412 14.698 15.192 1.00 96.00 75 LEU A C 1
ATOM 602 O O . LEU A 1 75 ? -19.387 14.674 14.440 1.00 96.00 75 LEU A O 1
ATOM 606 N N . TYR A 1 76 ? -18.484 15.291 16.386 1.00 95.12 76 TYR A N 1
ATOM 607 C CA . TYR A 1 76 ? -19.723 15.877 16.888 1.00 95.12 76 TYR A CA 1
ATOM 608 C C . TYR A 1 76 ? -20.172 17.072 16.049 1.00 95.12 76 TYR A C 1
ATOM 610 O O . TYR A 1 76 ? -19.399 17.978 15.750 1.00 95.12 76 TYR A O 1
ATOM 618 N N . GLY A 1 77 ? -21.458 17.076 15.689 1.00 92.19 77 GLY A N 1
ATOM 619 C CA . GLY A 1 77 ? -22.062 18.119 14.858 1.00 92.19 77 GLY A CA 1
ATOM 620 C C . GLY A 1 77 ? -21.741 18.006 13.365 1.00 92.19 77 GLY A C 1
ATOM 621 O O . GLY A 1 77 ? -22.236 18.819 12.587 1.00 92.19 77 GLY A O 1
ATOM 622 N N . MET A 1 78 ? -20.956 17.009 12.948 1.00 94.19 78 MET A N 1
ATOM 623 C CA . MET A 1 78 ? -20.723 16.728 11.535 1.00 94.19 78 MET A CA 1
ATOM 624 C C . MET A 1 78 ? -21.909 15.969 10.935 1.00 94.19 78 MET A C 1
ATOM 626 O O . MET A 1 78 ? -22.523 15.124 11.584 1.00 94.19 78 MET A O 1
ATOM 630 N N . THR A 1 79 ? -22.220 16.258 9.672 1.00 93.94 79 THR A N 1
ATOM 631 C CA . THR A 1 79 ? -23.128 15.417 8.883 1.00 93.94 79 THR A CA 1
ATOM 632 C C . THR A 1 79 ? -22.303 14.273 8.309 1.00 93.94 79 THR A C 1
ATOM 634 O O . THR A 1 79 ? -21.428 14.513 7.483 1.00 93.94 79 THR A O 1
ATOM 637 N N . LEU A 1 80 ? -22.534 13.060 8.807 1.00 94.88 80 LEU A N 1
ATOM 638 C CA . LEU A 1 80 ? -21.806 11.856 8.412 1.00 94.88 80 LEU A CA 1
ATOM 639 C C . LEU A 1 80 ? -22.698 10.976 7.537 1.00 94.88 80 LEU A C 1
ATOM 641 O O . LEU A 1 80 ? -23.894 10.850 7.800 1.00 94.88 80 LEU A O 1
ATOM 645 N N . GLU A 1 81 ? -22.091 10.346 6.540 1.00 94.94 81 GLU A N 1
ATOM 646 C CA . GLU A 1 81 ? -22.737 9.386 5.645 1.00 94.94 81 GLU A CA 1
ATOM 647 C C . GLU A 1 81 ? -21.950 8.070 5.653 1.00 94.94 81 GLU A C 1
ATOM 649 O O . GLU A 1 81 ? -20.742 8.053 5.916 1.00 94.94 81 GLU A O 1
ATOM 654 N N . GLU A 1 82 ? -22.626 6.953 5.374 1.00 94.19 82 GLU A N 1
ATOM 655 C CA . GLU A 1 82 ? -21.959 5.656 5.254 1.00 94.19 82 GLU A CA 1
ATOM 656 C C . GLU A 1 82 ? -20.879 5.700 4.163 1.00 94.19 82 GLU A C 1
ATOM 658 O O . GLU A 1 82 ? -21.105 6.179 3.054 1.00 94.19 82 GLU A O 1
ATOM 663 N N . GLY A 1 83 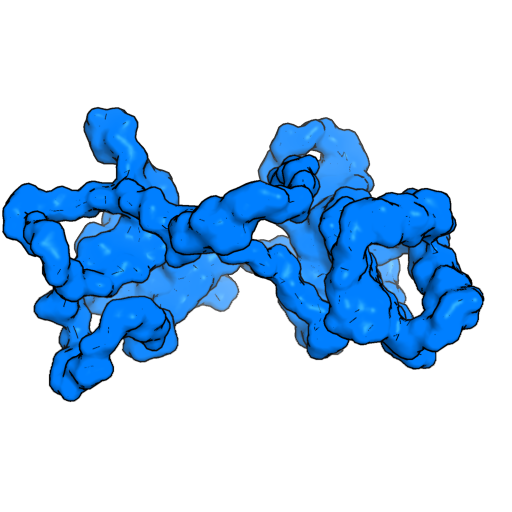? -19.686 5.195 4.488 1.00 92.12 83 GLY A N 1
ATOM 664 C CA . GLY A 1 83 ? -18.535 5.206 3.581 1.00 92.12 83 GLY A CA 1
ATOM 665 C C . GLY A 1 83 ? -17.710 6.498 3.592 1.00 92.12 83 GLY A C 1
ATOM 666 O O . GLY A 1 83 ? -16.690 6.549 2.907 1.00 92.12 83 GLY A O 1
ATOM 667 N N . MET A 1 84 ? -18.088 7.516 4.375 1.00 95.56 84 MET A N 1
ATOM 668 C CA . MET A 1 84 ? -17.274 8.724 4.541 1.00 95.56 84 MET A CA 1
ATOM 669 C C . MET A 1 84 ? -15.915 8.402 5.186 1.00 95.56 84 MET A C 1
ATOM 671 O O . MET A 1 84 ? -15.852 7.807 6.264 1.00 95.56 84 MET A O 1
ATOM 675 N N . ASP A 1 85 ? -14.826 8.844 4.551 1.00 96.00 85 ASP A N 1
ATOM 676 C CA . ASP A 1 85 ? -13.480 8.743 5.117 1.00 96.00 85 ASP A CA 1
ATOM 677 C C . ASP A 1 85 ? -13.260 9.824 6.187 1.00 96.00 85 ASP A C 1
ATOM 679 O O . ASP A 1 85 ? -13.320 11.024 5.919 1.00 96.00 85 ASP A O 1
ATOM 683 N N . VAL A 1 86 ? -12.997 9.383 7.417 1.00 97.12 86 VAL A N 1
ATOM 684 C CA . VAL A 1 86 ? -12.724 10.238 8.583 1.00 97.12 86 VAL A CA 1
ATOM 685 C C . VAL A 1 86 ? -11.280 10.112 9.089 1.00 97.12 86 VAL A C 1
ATOM 687 O O . VAL A 1 86 ? -10.967 10.575 10.188 1.00 97.12 86 VAL A O 1
ATOM 690 N N . THR A 1 87 ? -10.390 9.497 8.301 1.00 97.25 87 THR A N 1
ATOM 691 C CA . THR A 1 87 ? -8.989 9.205 8.656 1.00 97.25 87 THR A CA 1
ATOM 692 C C . THR A 1 87 ? -8.242 10.459 9.104 1.00 97.25 87 THR A C 1
ATOM 694 O O . THR A 1 87 ? -7.708 10.496 10.218 1.00 97.25 87 THR A O 1
ATOM 697 N N . GLU A 1 88 ? -8.262 11.517 8.287 1.00 96.75 88 GLU A N 1
ATOM 698 C CA . GLU A 1 88 ? -7.571 12.776 8.592 1.00 96.75 88 GLU A CA 1
ATOM 699 C C . GLU A 1 88 ? -8.182 13.494 9.801 1.00 96.75 88 GLU A C 1
ATOM 701 O O . GLU A 1 88 ? -7.457 13.937 10.693 1.00 96.75 88 GLU A O 1
ATOM 706 N N . ILE A 1 89 ? -9.518 13.545 9.880 1.00 96.69 89 ILE A N 1
ATOM 707 C CA . ILE A 1 89 ? -10.259 14.209 10.967 1.00 96.69 89 ILE A CA 1
ATOM 708 C C . ILE A 1 89 ? -9.891 13.591 12.320 1.00 96.69 89 ILE A C 1
ATOM 710 O O . ILE A 1 89 ? -9.622 14.287 13.304 1.00 96.69 89 ILE A O 1
ATOM 714 N N . LEU A 1 90 ? -9.840 12.261 12.373 1.00 97.56 90 LEU A N 1
ATOM 715 C CA . LEU A 1 90 ? -9.506 11.529 13.588 1.00 97.56 90 LEU A CA 1
ATOM 716 C C . LEU A 1 90 ? -7.997 11.507 13.874 1.00 97.56 90 LEU A C 1
ATOM 718 O O . LEU A 1 90 ? -7.602 11.215 15.006 1.00 97.56 90 LEU A O 1
ATOM 722 N N . GLY A 1 91 ? -7.156 11.915 12.919 1.00 96.69 91 GLY A N 1
ATOM 723 C CA . GLY A 1 91 ? -5.697 11.900 13.035 1.00 96.69 91 GLY A CA 1
ATOM 724 C C . GLY A 1 91 ? -5.113 10.490 12.956 1.00 96.69 91 GLY A C 1
ATOM 725 O O . GLY A 1 91 ? -4.076 10.212 13.562 1.00 96.69 91 GLY A O 1
ATOM 726 N N . VAL A 1 92 ? -5.808 9.588 12.262 1.00 97.50 92 VAL A N 1
ATOM 727 C CA . VAL A 1 92 ? -5.371 8.210 12.045 1.00 97.50 92 VAL A CA 1
ATOM 728 C C . VAL A 1 92 ? -4.334 8.196 10.931 1.00 97.50 92 VAL A C 1
ATOM 730 O O . VAL A 1 92 ? -4.490 8.858 9.911 1.00 97.50 92 VAL A O 1
ATOM 733 N N . ARG A 1 93 ? -3.259 7.436 11.127 1.00 95.69 93 ARG A N 1
ATOM 734 C CA . ARG A 1 93 ? -2.231 7.189 10.106 1.00 95.69 93 ARG A CA 1
ATOM 735 C C . ARG A 1 93 ? -2.170 5.702 9.796 1.00 95.69 93 ARG A C 1
ATOM 737 O O . ARG A 1 93 ? -2.622 4.895 10.602 1.00 95.69 93 ARG A O 1
ATOM 744 N N . GLU A 1 94 ? -1.591 5.313 8.672 1.00 92.44 94 GLU A N 1
ATOM 745 C CA . GLU A 1 94 ? -1.236 3.911 8.448 1.00 92.44 94 GLU A CA 1
ATOM 746 C C . GLU A 1 94 ? 0.054 3.584 9.205 1.00 92.44 94 GLU A C 1
ATOM 748 O O . GLU A 1 94 ? 1.002 4.366 9.205 1.00 92.44 94 GLU A O 1
ATOM 753 N N . TRP A 1 95 ? 0.090 2.449 9.902 1.00 89.81 95 TRP A N 1
ATOM 754 C CA . TRP A 1 95 ? 1.297 1.968 10.556 1.00 89.81 95 TRP A CA 1
ATOM 755 C C . TRP A 1 95 ? 2.316 1.540 9.505 1.00 89.81 95 TRP A C 1
ATOM 757 O O . TRP A 1 95 ? 2.218 0.461 8.918 1.00 89.81 95 TRP A O 1
ATOM 767 N N . GLU A 1 96 ? 3.364 2.337 9.372 1.00 80.19 96 GLU A N 1
ATOM 768 C CA . GLU A 1 96 ? 4.511 2.025 8.539 1.00 80.19 96 GLU A CA 1
ATOM 769 C C . GLU A 1 96 ? 5.662 1.490 9.397 1.00 80.19 96 GLU A C 1
ATOM 771 O O . GLU A 1 96 ? 5.935 1.942 10.514 1.00 80.19 96 GLU A O 1
ATOM 776 N N . MET A 1 97 ? 6.364 0.484 8.880 1.00 72.06 97 MET A N 1
ATOM 777 C CA . MET A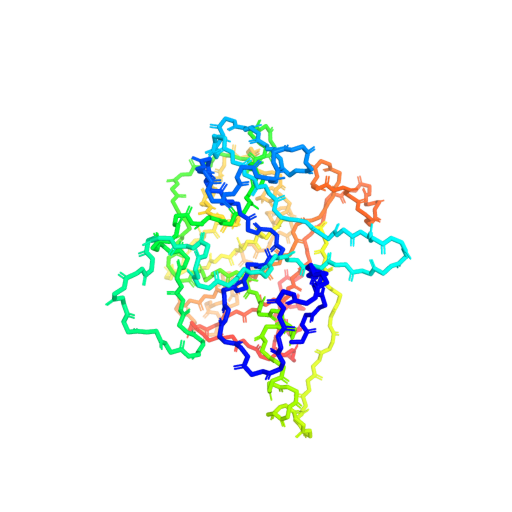 1 97 ? 7.673 0.135 9.419 1.00 72.06 97 MET A CA 1
ATOM 778 C C . MET A 1 97 ? 8.708 0.999 8.703 1.00 72.06 97 MET A C 1
ATOM 780 O O . MET A 1 97 ? 8.680 1.016 7.473 1.00 72.06 97 MET A O 1
ATOM 784 N N . PRO A 1 98 ? 9.627 1.673 9.421 1.00 63.22 98 PRO A N 1
ATOM 785 C CA . PRO A 1 98 ? 10.674 2.428 8.755 1.00 63.22 98 PRO A CA 1
ATOM 786 C C . PRO A 1 98 ? 11.438 1.500 7.809 1.00 63.22 98 PRO A C 1
ATOM 788 O O . PRO A 1 98 ? 11.852 0.401 8.209 1.00 63.22 98 PRO A O 1
ATOM 791 N N . GLU A 1 99 ? 11.622 1.937 6.561 1.00 61.16 99 GLU A N 1
ATOM 792 C CA . GLU A 1 99 ? 12.588 1.311 5.665 1.00 61.16 99 GLU A CA 1
ATOM 793 C C . GLU A 1 99 ? 13.933 1.326 6.406 1.00 61.16 99 GLU A C 1
ATOM 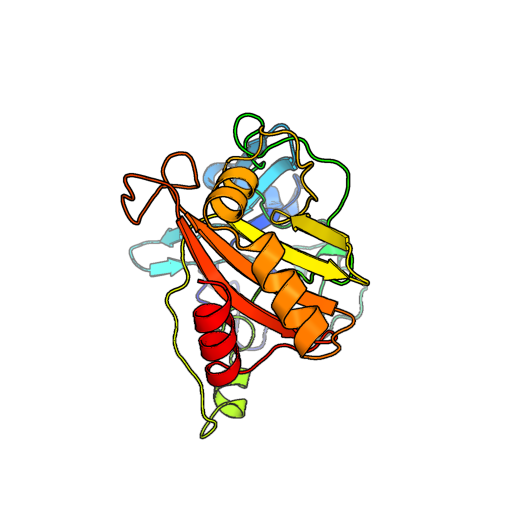795 O O . GLU A 1 99 ? 14.423 2.384 6.805 1.00 61.16 99 GLU A O 1
ATOM 800 N N . ARG A 1 100 ? 14.495 0.147 6.714 1.00 53.59 100 ARG A N 1
ATOM 801 C CA . ARG A 1 100 ? 15.722 0.062 7.517 1.00 53.59 100 ARG A CA 1
ATOM 802 C C . ARG A 1 100 ? 16.838 0.834 6.810 1.00 53.59 100 ARG A C 1
ATOM 804 O O . ARG A 1 100 ? 17.374 0.372 5.801 1.00 53.59 100 ARG A O 1
ATOM 811 N N . ALA A 1 101 ? 17.216 1.977 7.381 1.00 40.06 101 ALA A N 1
ATOM 812 C CA . ALA A 1 101 ? 18.409 2.717 7.003 1.00 40.06 101 ALA A CA 1
ATOM 813 C C . ALA A 1 101 ? 19.629 1.823 7.271 1.00 40.06 101 ALA A C 1
ATOM 815 O O . ALA A 1 101 ? 20.026 1.597 8.411 1.00 40.06 101 ALA A O 1
ATOM 816 N N . GLY A 1 102 ? 20.163 1.229 6.209 1.00 44.47 102 GLY A N 1
ATOM 817 C CA . GLY A 1 102 ? 21.300 0.316 6.281 1.00 44.47 102 GLY A CA 1
ATOM 818 C C . GLY A 1 102 ? 21.448 -0.579 5.054 1.00 44.47 102 GLY A C 1
ATOM 819 O O . GLY A 1 102 ? 22.566 -0.957 4.730 1.00 44.47 102 GLY A O 1
ATOM 820 N N . SER A 1 103 ? 20.354 -0.874 4.337 1.00 50.31 103 SER A N 1
ATOM 821 C CA . SER A 1 103 ? 20.379 -1.771 3.163 1.00 50.31 103 SER A CA 1
ATOM 822 C C . SER A 1 103 ? 19.589 -1.284 1.935 1.00 50.31 103 SER A C 1
ATOM 824 O O . SER A 1 103 ? 19.576 -1.977 0.922 1.00 50.31 103 SER A O 1
ATOM 826 N N . GLY A 1 104 ? 18.910 -0.130 2.014 1.00 63.91 104 GLY A N 1
ATOM 827 C CA . GLY A 1 104 ? 17.971 0.352 0.982 1.00 63.91 104 GLY A CA 1
ATOM 828 C C . GLY A 1 104 ? 18.566 1.223 -0.135 1.00 63.91 104 GLY A C 1
ATOM 829 O O . GLY A 1 104 ? 17.894 1.474 -1.126 1.00 63.91 104 GLY A O 1
ATOM 830 N N . GLY A 1 105 ? 19.825 1.657 -0.018 1.00 77.56 105 GLY A N 1
ATOM 831 C CA . GLY A 1 105 ? 20.455 2.603 -0.951 1.00 77.56 105 GLY A CA 1
ATOM 832 C C . GLY A 1 105 ? 20.325 4.075 -0.550 1.00 77.56 105 GLY A C 1
ATOM 833 O O . GLY A 1 105 ? 19.752 4.411 0.485 1.00 77.56 105 GLY A O 1
ATOM 834 N N . THR A 1 106 ? 20.925 4.970 -1.341 1.00 88.88 106 THR A N 1
ATOM 835 C CA . THR A 1 106 ? 20.837 6.423 -1.118 1.00 88.88 106 THR A CA 1
ATOM 836 C C . THR A 1 106 ? 19.547 6.975 -1.722 1.00 88.88 106 THR A C 1
ATOM 838 O O . THR A 1 106 ? 19.352 6.901 -2.928 1.00 88.88 106 THR A O 1
ATOM 841 N N . MET A 1 107 ? 18.674 7.536 -0.883 1.00 91.38 107 MET A N 1
ATOM 842 C CA . MET A 1 107 ? 17.428 8.183 -1.308 1.00 91.38 107 MET A CA 1
ATOM 843 C C . MET A 1 107 ? 17.715 9.581 -1.872 1.00 91.38 107 MET A C 1
ATOM 845 O O . MET A 1 107 ? 18.483 10.334 -1.273 1.00 91.38 107 MET A O 1
ATOM 849 N N . ILE A 1 108 ? 17.115 9.923 -3.015 1.00 92.25 108 ILE A N 1
ATOM 850 C CA . ILE A 1 108 ? 17.326 11.214 -3.710 1.00 92.25 108 ILE A CA 1
ATOM 851 C C . ILE A 1 108 ? 16.059 12.059 -3.851 1.00 92.25 108 ILE A C 1
ATOM 853 O O . ILE A 1 108 ? 16.113 13.152 -4.408 1.00 92.25 108 ILE A O 1
ATOM 857 N N . GLY A 1 109 ? 14.937 11.576 -3.329 1.00 90.62 109 GLY A N 1
ATOM 858 C CA . GLY A 1 109 ? 13.667 12.287 -3.328 1.00 90.62 109 GLY A CA 1
ATOM 859 C C . GLY A 1 109 ? 12.489 11.330 -3.260 1.00 90.62 109 GLY A C 1
ATOM 860 O O . GLY A 1 109 ? 12.664 10.109 -3.171 1.00 90.62 109 GLY A O 1
ATOM 861 N N . ASP A 1 110 ? 11.296 11.902 -3.328 1.00 90.81 110 ASP A N 1
ATOM 862 C CA . ASP A 1 110 ? 10.054 11.144 -3.394 1.00 90.81 110 ASP A CA 1
ATOM 863 C C . ASP A 1 110 ? 9.967 10.337 -4.691 1.00 90.81 110 ASP A C 1
ATOM 865 O O . ASP A 1 110 ? 10.676 10.584 -5.677 1.00 90.81 110 ASP A O 1
ATOM 869 N N . ARG A 1 111 ? 9.095 9.332 -4.684 1.00 92.69 111 ARG A N 1
ATOM 870 C CA . ARG A 1 111 ? 8.787 8.557 -5.880 1.00 92.69 111 ARG A CA 1
ATOM 871 C C . ARG A 1 111 ? 8.183 9.460 -6.976 1.00 92.69 111 ARG A C 1
ATOM 873 O O . ARG A 1 111 ? 7.294 10.255 -6.667 1.00 92.69 111 ARG A O 1
ATOM 880 N N . PRO A 1 112 ? 8.582 9.321 -8.255 1.00 94.00 112 PRO A N 1
ATOM 881 C CA . PRO A 1 112 ? 8.004 10.100 -9.345 1.00 94.00 112 PRO A CA 1
ATOM 882 C C . PRO A 1 112 ? 6.517 9.783 -9.532 1.00 94.00 112 PRO A C 1
ATOM 884 O O . PRO A 1 112 ? 6.106 8.629 -9.408 1.00 94.00 112 PRO A O 1
ATOM 887 N N . GLY A 1 113 ? 5.716 10.788 -9.896 1.00 93.62 113 GLY A N 1
ATOM 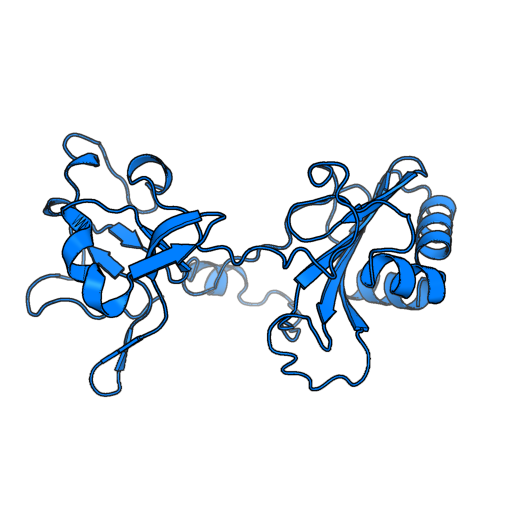888 C CA . GLY A 1 113 ? 4.260 10.643 -10.030 1.00 93.62 113 GLY A CA 1
ATOM 889 C C . GLY A 1 113 ? 3.805 9.621 -11.081 1.00 93.62 113 GLY A C 1
ATOM 890 O O . GLY A 1 113 ? 2.774 8.982 -10.888 1.00 93.62 113 GLY A O 1
ATOM 891 N N . TYR A 1 114 ? 4.587 9.411 -12.148 1.00 94.94 114 TYR A N 1
ATOM 892 C CA . TYR A 1 114 ? 4.284 8.426 -13.200 1.00 94.94 114 TYR A CA 1
ATOM 893 C C . TYR A 1 114 ? 4.467 6.966 -12.737 1.00 94.94 114 TYR A C 1
ATOM 895 O O . TYR A 1 114 ? 3.995 6.035 -13.388 1.00 94.94 114 TYR A O 1
ATOM 903 N N . ILE A 1 115 ? 5.121 6.751 -11.589 1.00 96.19 115 ILE A N 1
ATOM 904 C CA . ILE A 1 115 ? 5.239 5.450 -10.930 1.00 96.19 115 ILE A CA 1
ATOM 905 C C . ILE A 1 115 ? 4.205 5.427 -9.794 1.00 96.19 115 ILE A C 1
ATOM 907 O O . ILE A 1 115 ? 4.453 5.988 -8.722 1.00 96.19 115 ILE A O 1
ATOM 911 N N . PRO A 1 116 ? 3.022 4.817 -9.985 1.00 93.62 116 PRO A N 1
ATOM 912 C CA . PRO A 1 116 ? 1.982 4.818 -8.962 1.00 93.62 116 PRO A CA 1
ATOM 913 C C . PRO A 1 116 ? 2.331 3.911 -7.775 1.00 93.62 116 PRO A C 1
ATOM 915 O O . PRO A 1 116 ? 3.177 3.020 -7.867 1.00 93.62 116 PRO A O 1
ATOM 918 N N . LYS A 1 117 ? 1.626 4.116 -6.655 1.00 92.56 117 LYS A N 1
ATOM 919 C CA . LYS A 1 117 ? 1.649 3.207 -5.496 1.00 92.56 117 LYS A CA 1
ATOM 920 C C . LYS A 1 117 ? 1.150 1.823 -5.925 1.00 92.56 117 LYS A C 1
ATOM 922 O O . LYS A 1 117 ? 0.358 1.703 -6.856 1.00 92.56 117 LYS A O 1
ATOM 927 N N . THR A 1 118 ? 1.636 0.790 -5.249 1.00 92.56 118 THR A N 1
ATOM 928 C CA . THR A 1 118 ? 1.306 -0.621 -5.518 1.00 92.56 118 THR A CA 1
ATOM 929 C C . THR A 1 118 ? 0.239 -1.156 -4.563 1.00 92.56 118 THR A C 1
ATOM 931 O O . THR A 1 118 ? 0.103 -2.367 -4.387 1.00 92.56 118 THR A O 1
ATOM 934 N N . ASP A 1 119 ? -0.505 -0.248 -3.935 1.00 90.75 119 ASP A N 1
ATOM 935 C CA . ASP A 1 119 ? -1.549 -0.577 -2.978 1.00 90.75 119 ASP A CA 1
ATOM 936 C C . ASP A 1 119 ? -2.731 -1.230 -3.698 1.00 90.75 119 ASP A C 1
ATOM 938 O O . ASP A 1 119 ? -3.113 -0.839 -4.800 1.00 90.75 119 ASP A O 1
ATOM 942 N N . GLU A 1 120 ? -3.313 -2.240 -3.062 1.00 91.25 120 GLU A N 1
ATOM 943 C CA . GLU A 1 120 ? -4.464 -2.976 -3.576 1.00 91.25 120 GLU A CA 1
ATOM 944 C C . GLU A 1 120 ? -5.530 -3.031 -2.477 1.00 91.25 120 GLU A C 1
ATOM 946 O O . GLU A 1 120 ? -5.229 -3.262 -1.299 1.00 91.25 120 GLU A O 1
ATOM 951 N N . THR A 1 121 ? -6.793 -2.834 -2.853 1.00 90.50 121 THR A N 1
ATOM 952 C CA . THR A 1 121 ? -7.912 -2.833 -1.906 1.00 90.50 121 THR A CA 1
ATOM 953 C C . THR A 1 121 ? -8.145 -4.230 -1.333 1.00 90.50 121 THR A C 1
ATOM 955 O O . THR A 1 121 ? -8.229 -5.227 -2.053 1.00 90.50 121 THR A O 1
ATOM 958 N N . ARG A 1 122 ? -8.307 -4.323 -0.010 1.00 91.12 122 ARG A N 1
ATOM 959 C CA . ARG A 1 122 ? -8.699 -5.577 0.643 1.00 91.12 122 ARG A CA 1
ATOM 960 C C . ARG A 1 122 ? -10.159 -5.893 0.326 1.00 91.12 122 ARG A C 1
ATOM 962 O O . ARG A 1 122 ? -11.036 -5.053 0.505 1.00 91.12 122 ARG A O 1
ATOM 969 N N . ILE A 1 123 ? -10.448 -7.139 -0.048 1.00 91.94 123 ILE A N 1
ATOM 970 C CA . ILE A 1 123 ? -11.814 -7.559 -0.406 1.00 91.94 123 ILE A CA 1
ATOM 971 C C . ILE A 1 123 ? -12.821 -7.394 0.743 1.00 91.94 123 ILE A C 1
ATOM 973 O O . ILE A 1 123 ? -14.013 -7.213 0.524 1.00 91.94 123 ILE A O 1
ATOM 977 N N . GLN A 1 124 ? -12.354 -7.427 1.993 1.00 91.50 124 GLN A N 1
ATOM 978 C CA . GLN A 1 124 ? -13.187 -7.189 3.167 1.00 91.50 124 GLN A CA 1
ATOM 979 C C . GLN A 1 124 ? -13.710 -5.749 3.243 1.00 91.50 124 GLN A C 1
ATOM 981 O O . GLN A 1 124 ? -14.770 -5.549 3.843 1.00 91.50 124 GLN A O 1
ATOM 986 N N . SER A 1 125 ? -12.984 -4.792 2.664 1.00 89.88 125 SER A N 1
ATOM 987 C CA . SER A 1 125 ? -13.315 -3.364 2.650 1.00 89.88 125 SER A CA 1
ATOM 988 C C . SER A 1 125 ? -14.207 -2.993 1.465 1.00 89.88 125 SER A C 1
ATOM 990 O O . SER A 1 125 ? -15.021 -2.091 1.588 1.00 89.88 125 SER A O 1
ATOM 992 N N . ALA A 1 126 ? -14.128 -3.744 0.363 1.00 90.06 126 ALA A N 1
ATOM 993 C CA . ALA A 1 126 ? -14.969 -3.559 -0.820 1.00 90.06 126 ALA A CA 1
ATOM 994 C C . ALA A 1 126 ? -15.633 -4.885 -1.252 1.00 90.06 126 ALA A C 1
ATOM 996 O O . ALA A 1 126 ? -15.325 -5.419 -2.319 1.00 90.06 126 ALA A O 1
ATOM 997 N N . PRO A 1 127 ? -16.519 -5.469 -0.420 1.00 90.69 127 PRO A N 1
ATOM 998 C CA . PRO A 1 127 ? -17.110 -6.779 -0.695 1.00 90.69 127 PRO A CA 1
ATOM 999 C C . PRO A 1 127 ? -17.982 -6.802 -1.959 1.00 90.69 127 PRO A C 1
ATOM 1001 O O . PRO A 1 127 ? -18.097 -7.856 -2.584 1.00 90.69 127 PRO A O 1
ATOM 1004 N N . ASP A 1 128 ? -18.553 -5.662 -2.360 1.00 90.00 128 ASP A N 1
ATOM 1005 C CA . ASP A 1 128 ? -19.401 -5.552 -3.553 1.00 90.00 128 ASP A CA 1
ATOM 1006 C C . ASP A 1 128 ? -18.636 -5.799 -4.859 1.00 90.00 128 ASP A C 1
ATOM 1008 O O . ASP A 1 128 ? -19.227 -6.292 -5.823 1.00 90.00 128 ASP A O 1
ATOM 1012 N N . LEU A 1 129 ? -17.305 -5.628 -4.857 1.00 90.19 129 LEU A N 1
ATOM 1013 C CA . LEU A 1 129 ? -16.444 -6.005 -5.984 1.00 90.19 129 LEU A CA 1
ATOM 1014 C C . LEU A 1 129 ? -16.584 -7.489 -6.354 1.00 90.19 129 LEU A C 1
ATOM 1016 O O . LEU A 1 129 ? -16.404 -7.855 -7.512 1.00 90.19 129 LEU A O 1
ATOM 1020 N N . LEU A 1 130 ? -16.947 -8.366 -5.406 1.00 90.94 130 LEU A N 1
ATOM 1021 C CA . LEU A 1 130 ? -17.224 -9.777 -5.710 1.00 90.94 130 LEU A CA 1
ATOM 1022 C C . LEU A 1 130 ? -18.416 -9.942 -6.660 1.00 90.94 130 LEU A C 1
ATOM 1024 O O . LEU A 1 130 ? -18.422 -10.862 -7.480 1.00 90.94 130 LEU A O 1
ATOM 1028 N N . ASN A 1 131 ? -19.423 -9.075 -6.542 1.00 92.25 131 ASN A N 1
ATOM 1029 C CA . ASN A 1 131 ? -20.582 -9.079 -7.427 1.00 92.25 131 ASN A CA 1
ATOM 1030 C C . ASN A 1 131 ? -20.229 -8.462 -8.781 1.00 92.25 131 ASN A C 1
ATOM 1032 O O . ASN A 1 131 ? -20.604 -9.025 -9.807 1.00 92.25 131 ASN A O 1
ATOM 1036 N N . GLU A 1 132 ? -19.472 -7.363 -8.787 1.00 91.56 132 GLU A N 1
ATOM 1037 C CA . GLU A 1 132 ? -19.017 -6.699 -10.016 1.00 91.56 132 GLU A CA 1
ATOM 1038 C C . GLU A 1 132 ? -18.113 -7.598 -10.866 1.00 91.56 132 GLU A C 1
ATOM 1040 O O . GLU A 1 132 ? -18.243 -7.649 -12.087 1.00 91.56 132 GLU A O 1
ATOM 1045 N N . PHE A 1 133 ? -17.229 -8.367 -10.228 1.00 90.69 133 PHE A N 1
ATOM 1046 C CA . PHE A 1 133 ? -16.313 -9.275 -10.921 1.00 90.69 133 PHE A CA 1
ATOM 1047 C C . PHE A 1 133 ? -16.939 -10.621 -11.287 1.00 90.69 133 PHE A C 1
ATOM 1049 O O . PHE A 1 133 ? -16.290 -11.465 -11.912 1.00 90.69 133 PHE A O 1
ATOM 1056 N N . LYS A 1 134 ? -18.204 -10.855 -10.930 1.00 93.69 134 LYS A N 1
ATOM 1057 C CA . LYS A 1 134 ? -18.870 -12.125 -11.201 1.00 93.69 134 LYS A CA 1
ATOM 1058 C C . LYS A 1 134 ? -18.963 -12.378 -12.708 1.00 93.69 134 LYS A C 1
ATOM 1060 O O . LYS A 1 134 ? -19.624 -11.653 -13.441 1.00 93.69 134 LYS A O 1
ATOM 1065 N N . GLY A 1 135 ? -18.346 -13.470 -13.156 1.00 93.94 135 GLY A N 1
ATOM 1066 C CA . GLY A 1 135 ? -18.343 -13.875 -14.565 1.00 93.94 135 GLY A CA 1
ATOM 1067 C C 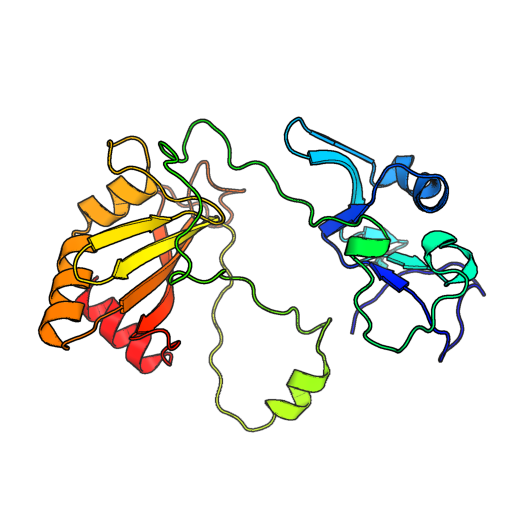. GLY A 1 135 ? -17.301 -13.163 -15.431 1.00 93.94 135 GLY A C 1
ATOM 1068 O O . GLY A 1 135 ? -17.190 -13.493 -16.610 1.00 93.94 135 GLY A O 1
ATOM 1069 N N . LEU A 1 136 ? -16.516 -12.241 -14.866 1.00 93.00 136 LEU A N 1
ATOM 1070 C CA . LEU A 1 136 ? -15.378 -11.642 -15.557 1.00 93.00 136 LEU A CA 1
ATOM 1071 C C . LEU A 1 136 ? -14.142 -12.547 -15.449 1.00 93.00 136 LEU A C 1
ATOM 1073 O O . LEU A 1 136 ? -13.967 -13.242 -14.443 1.00 93.00 136 LEU A O 1
ATOM 1077 N N . PRO A 1 137 ? -13.262 -12.554 -16.463 1.00 90.12 137 PRO A N 1
ATOM 1078 C CA . PRO A 1 137 ? -11.976 -13.220 -16.350 1.00 90.12 137 PRO A CA 1
ATOM 1079 C C . PRO A 1 137 ? -11.080 -12.471 -15.357 1.00 90.12 137 PRO A C 1
ATOM 1081 O O . PRO A 1 137 ? -10.961 -11.249 -15.399 1.00 90.12 137 PRO A O 1
ATOM 1084 N N . TYR A 1 138 ? -10.402 -13.218 -14.493 1.00 90.06 138 TYR A N 1
ATOM 1085 C CA . TYR A 1 138 ? -9.384 -12.703 -13.583 1.00 90.06 138 TYR A CA 1
ATOM 1086 C C . TYR A 1 138 ? -8.230 -13.696 -13.485 1.00 90.06 138 TYR A C 1
ATOM 1088 O O . TYR A 1 138 ? -8.352 -14.869 -13.849 1.00 90.06 138 TYR A O 1
ATOM 1096 N N . TYR A 1 139 ? -7.096 -13.224 -12.983 1.00 90.50 139 TYR A N 1
ATOM 1097 C CA . TYR A 1 139 ? -5.951 -14.068 -12.686 1.00 90.50 139 TYR A CA 1
ATOM 1098 C C . TYR A 1 139 ? -5.631 -14.020 -11.196 1.00 90.50 139 TYR A C 1
ATOM 1100 O O . TYR A 1 139 ? -5.946 -13.057 -10.502 1.00 90.50 139 TYR A O 1
ATOM 1108 N N . ILE A 1 140 ? -5.014 -15.089 -10.701 1.00 91.31 140 ILE A N 1
ATOM 1109 C CA . ILE A 1 140 ? -4.643 -15.234 -9.295 1.00 91.31 140 ILE A CA 1
ATOM 1110 C C . ILE A 1 140 ? -3.123 -15.299 -9.220 1.00 91.31 140 ILE A C 1
ATOM 1112 O O . ILE A 1 140 ? -2.497 -16.116 -9.895 1.00 91.31 140 ILE A O 1
ATOM 1116 N N . THR A 1 141 ? -2.537 -14.455 -8.378 1.00 92.62 141 THR A N 1
ATOM 1117 C CA . THR A 1 141 ? -1.106 -14.455 -8.068 1.00 92.62 141 THR A CA 1
ATOM 1118 C C . THR A 1 141 ? -0.884 -14.586 -6.570 1.00 92.62 141 THR A C 1
ATOM 1120 O O . THR A 1 141 ? -1.757 -14.312 -5.744 1.00 92.62 141 THR A O 1
ATOM 1123 N N . THR A 1 142 ? 0.313 -15.029 -6.200 1.00 93.56 142 THR A N 1
ATOM 1124 C CA . THR A 1 142 ? 0.753 -15.017 -4.809 1.00 93.56 142 THR A CA 1
ATOM 1125 C C . THR A 1 142 ? 1.202 -13.609 -4.438 1.00 93.56 142 THR A C 1
ATOM 1127 O O . THR A 1 142 ? 2.118 -13.071 -5.056 1.00 93.56 142 THR A O 1
ATOM 1130 N N . LYS A 1 143 ? 0.597 -13.022 -3.399 1.00 94.00 143 LYS A N 1
ATOM 1131 C CA . LYS A 1 143 ? 1.116 -11.792 -2.796 1.00 94.00 143 LYS A CA 1
ATOM 1132 C C . LYS A 1 143 ? 2.378 -12.123 -2.001 1.00 94.00 143 LYS A C 1
ATOM 1134 O O . LYS A 1 143 ? 2.307 -12.789 -0.967 1.00 94.00 143 LYS A O 1
ATOM 1139 N N . MET A 1 144 ? 3.518 -11.672 -2.503 1.00 93.12 144 MET A N 1
ATOM 1140 C CA . MET A 1 144 ? 4.815 -11.870 -1.863 1.00 93.12 144 MET A CA 1
ATOM 1141 C C . MET A 1 144 ? 4.956 -10.954 -0.628 1.00 93.12 144 MET A C 1
ATOM 1143 O O . MET A 1 144 ? 4.314 -9.907 -0.552 1.00 93.12 144 MET A O 1
ATOM 1147 N N . ASP A 1 145 ? 5.735 -11.387 0.372 1.00 89.88 145 ASP A N 1
ATOM 1148 C CA . ASP A 1 145 ? 6.003 -10.633 1.614 1.00 89.88 145 ASP A CA 1
ATOM 1149 C C . ASP A 1 145 ? 7.419 -10.052 1.564 1.00 89.88 145 ASP A C 1
ATOM 1151 O O . ASP A 1 145 ? 8.377 -10.683 2.030 1.00 89.88 145 ASP A O 1
ATOM 1155 N N . GLY A 1 146 ? 7.550 -8.884 0.937 1.00 91.31 146 GLY A N 1
ATOM 1156 C CA . GLY A 1 146 ? 8.814 -8.199 0.730 1.00 91.31 146 GLY A CA 1
ATOM 1157 C C . GLY A 1 146 ? 8.678 -6.683 0.847 1.00 91.31 146 GLY A C 1
ATOM 1158 O O . GLY A 1 146 ? 8.050 -6.160 1.772 1.00 91.31 146 GLY A O 1
ATOM 1159 N N . SER A 1 147 ? 9.352 -5.974 -0.051 1.00 90.44 147 SER A N 1
ATOM 1160 C CA . SER A 1 147 ? 9.230 -4.527 -0.187 1.00 90.44 147 SER A CA 1
ATOM 1161 C C . SER A 1 147 ? 8.948 -4.170 -1.641 1.00 90.44 147 SER A C 1
ATOM 1163 O O . SER A 1 147 ? 9.659 -4.631 -2.537 1.00 90.44 147 SER A O 1
ATOM 1165 N N . SER A 1 148 ? 7.940 -3.333 -1.878 1.00 93.94 148 SER A N 1
ATOM 1166 C CA . SER A 1 148 ? 7.586 -2.863 -3.218 1.00 93.94 148 SER A CA 1
ATOM 1167 C C . SER A 1 148 ? 8.750 -2.095 -3.833 1.00 93.94 148 SER A C 1
ATOM 1169 O O . SER A 1 148 ? 9.195 -1.097 -3.272 1.00 93.94 148 SER A O 1
ATOM 1171 N N . HIS A 1 149 ? 9.208 -2.536 -4.999 1.00 95.75 149 HIS A N 1
ATOM 1172 C CA . HIS A 1 149 ? 10.231 -1.856 -5.782 1.00 95.75 149 HIS A CA 1
ATOM 1173 C C . HIS A 1 149 ? 9.798 -1.751 -7.239 1.00 95.75 149 HIS A C 1
ATOM 1175 O O . HIS A 1 149 ? 9.149 -2.653 -7.775 1.00 95.75 149 HIS A O 1
ATOM 1181 N N . SER A 1 150 ? 10.146 -0.641 -7.880 1.00 97.44 150 SER A N 1
ATOM 1182 C CA . SER A 1 150 ? 9.817 -0.394 -9.281 1.00 97.44 150 SER A CA 1
ATOM 1183 C C . SER A 1 150 ? 11.024 0.104 -10.065 1.00 97.44 150 SER A C 1
ATOM 1185 O O . SER A 1 150 ? 11.909 0.767 -9.519 1.00 97.44 150 SER A O 1
ATOM 1187 N N . ILE A 1 151 ? 11.021 -0.203 -11.360 1.00 97.62 151 ILE A N 1
ATOM 1188 C CA . ILE A 1 151 ? 11.852 0.457 -12.366 1.00 97.62 151 ILE A CA 1
ATOM 1189 C C . ILE A 1 151 ? 10.896 1.175 -13.308 1.00 97.62 151 ILE A C 1
ATOM 1191 O O . ILE A 1 151 ? 9.988 0.548 -13.858 1.00 97.62 151 ILE A O 1
ATOM 1195 N N . GLY A 1 152 ? 11.078 2.478 -13.464 1.00 96.81 152 GLY A N 1
ATOM 1196 C CA . GLY A 1 152 ? 10.335 3.289 -14.417 1.00 96.81 152 GLY A CA 1
ATOM 1197 C C . GLY A 1 152 ? 11.254 3.879 -15.473 1.00 96.81 152 GLY A C 1
ATOM 1198 O O . GLY A 1 152 ? 12.434 4.110 -15.209 1.00 96.81 152 GLY A O 1
ATOM 1199 N N . ILE A 1 153 ? 10.695 4.135 -16.648 1.00 95.56 153 ILE A N 1
ATOM 1200 C CA . ILE A 1 153 ? 11.286 4.974 -17.677 1.00 95.56 153 ILE A CA 1
ATOM 1201 C C . ILE A 1 153 ? 10.282 6.050 -18.076 1.00 95.56 153 ILE A C 1
ATOM 1203 O O . ILE A 1 153 ? 9.089 5.767 -18.215 1.00 95.56 153 ILE A O 1
ATOM 1207 N N . MET A 1 154 ? 10.772 7.272 -18.244 1.00 95.25 154 MET A N 1
ATOM 1208 C CA . MET A 1 154 ? 10.021 8.389 -18.808 1.00 95.25 154 MET A CA 1
ATOM 1209 C C . MET A 1 154 ? 10.968 9.185 -19.695 1.00 95.25 154 MET A C 1
ATOM 1211 O O . MET A 1 154 ? 12.034 9.591 -19.234 1.00 95.25 154 MET A O 1
ATOM 1215 N N . ASP A 1 155 ? 10.616 9.344 -20.970 1.00 88.00 155 ASP A N 1
ATOM 1216 C CA . ASP A 1 155 ? 11.421 10.074 -21.962 1.00 88.00 155 ASP A CA 1
ATOM 1217 C C . ASP A 1 155 ? 12.898 9.615 -22.026 1.00 88.00 155 ASP A C 1
ATOM 1219 O O . ASP A 1 155 ? 13.822 10.402 -22.228 1.00 88.00 155 ASP A O 1
ATOM 1223 N N . GLY A 1 156 ? 13.131 8.311 -21.832 1.00 85.06 156 GLY A N 1
ATOM 1224 C CA . GLY A 1 156 ? 14.456 7.684 -21.890 1.00 85.06 156 GLY A CA 1
ATOM 1225 C C . GLY A 1 156 ? 15.292 7.755 -20.604 1.00 85.06 156 GLY A C 1
ATOM 1226 O O . GLY A 1 156 ? 16.383 7.169 -20.584 1.00 85.06 156 GLY A O 1
ATOM 1227 N N . GLU A 1 157 ? 14.785 8.409 -19.553 1.00 92.56 157 GLU A N 1
ATOM 1228 C CA . GLU A 1 157 ? 15.393 8.496 -18.220 1.00 92.56 157 GLU A CA 1
ATOM 1229 C C . GLU A 1 157 ? 14.855 7.406 -17.289 1.00 92.56 157 GLU A C 1
ATOM 1231 O O . GLU A 1 157 ? 13.643 7.221 -17.163 1.00 92.56 157 GLU A O 1
ATOM 1236 N N . ILE A 1 158 ? 15.759 6.690 -16.616 1.00 96.06 158 ILE A N 1
ATOM 1237 C CA . ILE A 1 158 ? 15.418 5.569 -15.731 1.00 96.06 158 ILE A CA 1
ATOM 1238 C C . ILE A 1 158 ? 15.305 6.047 -14.283 1.00 96.06 158 ILE A C 1
ATOM 1240 O O . ILE A 1 158 ? 16.179 6.747 -13.773 1.00 96.06 158 ILE A O 1
ATOM 1244 N N . ALA A 1 159 ? 14.267 5.587 -13.587 1.00 96.88 159 ALA A N 1
ATOM 1245 C CA . ALA A 1 159 ? 14.116 5.748 -12.148 1.00 96.88 159 ALA A CA 1
ATOM 1246 C C . ALA A 1 159 ? 14.015 4.389 -11.447 1.00 96.88 159 ALA A C 1
ATOM 1248 O O . ALA A 1 159 ? 13.286 3.497 -11.882 1.00 96.88 159 ALA A O 1
ATOM 1249 N N . PHE A 1 160 ? 14.700 4.265 -10.310 1.00 96.94 160 PHE A N 1
ATOM 1250 C CA . PHE A 1 160 ? 14.589 3.128 -9.398 1.00 96.94 160 PHE A CA 1
ATOM 1251 C C . PHE A 1 160 ? 13.899 3.583 -8.127 1.00 96.94 160 PHE A C 1
ATOM 1253 O O . PHE A 1 160 ? 14.327 4.564 -7.518 1.00 96.94 160 PHE A O 1
ATOM 1260 N N . THR A 1 161 ? 12.853 2.886 -7.697 1.00 95.62 161 THR A N 1
ATOM 1261 C CA . THR A 1 161 ? 12.071 3.336 -6.542 1.00 95.62 161 THR A CA 1
ATOM 1262 C C . THR A 1 161 ? 11.772 2.194 -5.590 1.00 95.62 161 THR A C 1
ATOM 1264 O O . THR A 1 161 ? 11.534 1.067 -6.021 1.00 95.62 161 THR A O 1
ATOM 1267 N N . GLY A 1 162 ? 11.750 2.504 -4.297 1.00 92.31 162 GLY A N 1
ATOM 1268 C CA . GLY A 1 162 ? 11.141 1.670 -3.265 1.00 92.31 162 GLY A CA 1
ATOM 1269 C C . GLY A 1 162 ? 9.640 1.933 -3.165 1.00 92.31 162 GLY A C 1
ATOM 1270 O O . GLY A 1 162 ? 8.992 2.314 -4.150 1.00 92.31 162 GLY A O 1
ATOM 1271 N N . HIS A 1 163 ? 9.085 1.774 -1.960 1.00 87.62 163 HIS A N 1
ATOM 1272 C CA . HIS A 1 163 ? 7.669 2.047 -1.727 1.00 87.62 163 HIS A CA 1
ATOM 1273 C C . HIS A 1 163 ? 7.389 3.555 -1.769 1.00 87.62 163 HIS A C 1
ATOM 1275 O O . HIS A 1 163 ? 6.479 3.978 -2.480 1.00 87.62 163 HIS A O 1
ATOM 1281 N N . ASN A 1 164 ? 8.212 4.365 -1.093 1.00 86.50 164 ASN A N 1
ATOM 1282 C CA . ASN A 1 164 ? 7.995 5.814 -0.977 1.00 86.50 164 ASN A CA 1
ATOM 1283 C C . ASN A 1 164 ? 9.048 6.676 -1.695 1.00 86.50 164 ASN A C 1
ATOM 1285 O O . ASN A 1 164 ? 8.742 7.799 -2.092 1.00 86.50 164 ASN A O 1
ATOM 1289 N N . PHE A 1 165 ? 10.262 6.161 -1.903 1.00 90.31 165 PHE A N 1
ATOM 1290 C CA . PHE A 1 165 ? 11.408 6.980 -2.313 1.00 90.31 165 PHE A CA 1
ATOM 1291 C C . PHE A 1 165 ? 12.063 6.515 -3.610 1.00 90.31 165 PHE A C 1
ATOM 1293 O O . PHE A 1 165 ? 12.021 5.336 -3.968 1.00 90.31 165 PHE A O 1
ATOM 1300 N N . THR A 1 166 ? 12.724 7.457 -4.279 1.00 94.75 166 THR A N 1
ATOM 1301 C CA . THR A 1 166 ? 13.621 7.203 -5.409 1.00 94.75 166 THR A CA 1
ATOM 1302 C C . THR A 1 166 ? 15.036 6.932 -4.906 1.00 94.75 166 THR A C 1
ATOM 1304 O O . THR A 1 166 ? 15.560 7.674 -4.069 1.00 94.75 166 THR A O 1
ATOM 1307 N N . TYR A 1 167 ? 15.677 5.895 -5.441 1.00 94.12 167 TYR A N 1
ATOM 1308 C CA . TYR A 1 167 ? 17.051 5.523 -5.129 1.00 94.12 167 TYR A CA 1
ATOM 1309 C C . TYR A 1 167 ? 18.038 6.067 -6.162 1.00 94.12 167 TYR A C 1
ATOM 1311 O O . TYR A 1 167 ? 17.789 6.059 -7.366 1.00 94.12 167 TYR A O 1
ATOM 1319 N N . LYS A 1 168 ? 19.200 6.498 -5.672 1.00 94.06 168 LYS A N 1
ATOM 1320 C CA . LYS A 1 168 ? 20.366 6.826 -6.485 1.00 94.06 168 LYS A CA 1
ATOM 1321 C C . LYS A 1 168 ? 21.026 5.552 -6.993 1.00 94.06 168 LYS A C 1
ATOM 1323 O O . LYS A 1 168 ? 21.245 4.619 -6.220 1.00 94.06 168 LYS A O 1
ATOM 1328 N N . ASP A 1 169 ? 21.443 5.568 -8.250 1.00 94.06 169 ASP A N 1
ATOM 1329 C CA . ASP A 1 169 ? 22.396 4.591 -8.766 1.00 94.06 169 ASP A CA 1
ATOM 1330 C C . ASP A 1 169 ? 23.822 4.955 -8.311 1.00 94.06 169 ASP A C 1
ATOM 1332 O O . ASP A 1 169 ? 24.554 5.679 -8.985 1.00 94.06 169 ASP A O 1
ATOM 1336 N N . ASP A 1 170 ? 24.183 4.538 -7.096 1.00 93.62 170 ASP A N 1
ATOM 1337 C CA . ASP A 1 170 ? 25.512 4.756 -6.507 1.00 93.62 170 ASP A CA 1
ATOM 1338 C C . ASP A 1 170 ? 26.135 3.482 -5.910 1.00 93.62 170 ASP A C 1
ATOM 1340 O O . ASP A 1 170 ? 27.052 3.557 -5.088 1.00 93.62 170 ASP A O 1
ATOM 1344 N N . GLY A 1 171 ? 25.624 2.313 -6.308 1.00 91.62 171 GLY A N 1
ATOM 1345 C CA . GLY A 1 171 ? 26.091 1.004 -5.848 1.00 91.62 171 GLY A CA 1
ATOM 1346 C C . GLY A 1 171 ? 25.671 0.625 -4.424 1.00 91.62 171 GLY A C 1
ATOM 1347 O O . GLY A 1 171 ? 26.114 -0.402 -3.912 1.00 91.62 171 GLY A O 1
ATOM 1348 N N . LYS A 1 172 ? 24.836 1.428 -3.747 1.00 90.31 172 LYS A N 1
ATOM 1349 C CA . LYS A 1 172 ? 24.418 1.152 -2.357 1.00 90.31 172 LYS A CA 1
ATOM 1350 C C . LYS A 1 172 ? 23.066 0.460 -2.221 1.00 90.31 172 LYS A C 1
ATOM 1352 O O . LYS A 1 172 ? 22.750 -0.024 -1.135 1.00 90.31 172 LYS A O 1
ATOM 1357 N N . SER A 1 173 ? 22.242 0.453 -3.268 1.00 91.38 173 SER A N 1
ATOM 1358 C CA . SER A 1 173 ? 20.953 -0.245 -3.250 1.00 91.38 173 SER A CA 1
ATOM 1359 C C . SER A 1 173 ? 21.121 -1.660 -3.791 1.00 91.38 173 SER A C 1
ATOM 1361 O O . SER A 1 173 ? 21.427 -1.846 -4.966 1.00 91.38 173 SER A O 1
ATOM 1363 N N . ALA A 1 174 ? 20.870 -2.666 -2.950 1.00 91.56 174 ALA A N 1
ATOM 1364 C CA . ALA A 1 174 ? 20.927 -4.067 -3.371 1.00 91.56 174 ALA A CA 1
ATOM 1365 C C . ALA A 1 174 ? 19.919 -4.386 -4.490 1.00 91.56 174 ALA A C 1
ATOM 1367 O O . ALA A 1 174 ? 20.198 -5.232 -5.335 1.00 91.56 174 ALA A O 1
ATOM 1368 N N . PHE A 1 175 ? 18.773 -3.696 -4.509 1.00 93.50 175 PHE A N 1
ATOM 1369 C CA . PHE A 1 175 ? 17.791 -3.810 -5.584 1.00 93.50 175 PHE A CA 1
ATOM 1370 C C . PHE A 1 175 ? 18.346 -3.268 -6.907 1.00 93.50 175 PHE A C 1
ATOM 1372 O O . PHE A 1 175 ? 18.316 -3.981 -7.907 1.00 93.50 175 PHE A O 1
ATOM 1379 N N . VAL A 1 176 ? 18.894 -2.044 -6.904 1.00 95.19 176 VAL A N 1
ATOM 1380 C CA . VAL A 1 176 ? 19.456 -1.413 -8.114 1.00 95.19 176 VAL A CA 1
ATOM 1381 C C . VAL A 1 176 ? 20.583 -2.268 -8.691 1.00 95.19 176 VAL A C 1
ATOM 1383 O O . VAL A 1 176 ? 20.583 -2.569 -9.882 1.00 95.19 176 VAL A O 1
ATOM 1386 N N . GLU A 1 177 ? 21.487 -2.753 -7.841 1.00 94.50 177 GLU A N 1
ATOM 1387 C CA . GLU A 1 177 ? 22.578 -3.627 -8.278 1.00 94.50 177 GLU A CA 1
ATOM 1388 C C . GLU A 1 177 ? 22.071 -4.965 -8.831 1.00 94.50 177 GLU A C 1
ATOM 1390 O O . GLU A 1 177 ? 22.599 -5.463 -9.824 1.00 94.50 177 GLU A O 1
ATOM 1395 N N . HIS A 1 178 ? 21.018 -5.539 -8.240 1.00 94.06 178 HIS A N 1
ATOM 1396 C CA . HIS A 1 178 ? 20.415 -6.778 -8.729 1.00 94.06 178 HIS A CA 1
ATOM 1397 C C . HIS A 1 178 ? 19.831 -6.619 -10.136 1.00 94.06 178 HIS A C 1
ATOM 1399 O O . HIS A 1 178 ? 20.122 -7.427 -11.018 1.00 94.06 178 HIS A O 1
ATOM 1405 N N . VAL A 1 179 ? 19.036 -5.572 -10.367 1.00 95.62 179 VAL A N 1
ATOM 1406 C CA . VAL A 1 179 ? 18.377 -5.371 -11.666 1.00 95.62 179 VAL A CA 1
ATOM 1407 C C . VAL A 1 179 ? 19.374 -4.957 -12.750 1.00 95.62 179 VAL A C 1
ATOM 1409 O O . VAL A 1 179 ? 19.254 -5.406 -13.890 1.00 95.62 179 VAL A O 1
ATOM 1412 N N . LYS A 1 180 ? 20.417 -4.195 -12.390 1.00 95.94 180 LYS A N 1
ATOM 1413 C CA . LYS A 1 180 ? 21.542 -3.880 -13.284 1.00 95.94 180 LYS A CA 1
ATOM 1414 C C . LYS A 1 180 ? 22.347 -5.120 -13.654 1.00 95.94 180 LYS A C 1
ATOM 1416 O O . LYS A 1 180 ? 22.660 -5.313 -14.823 1.00 95.94 180 LYS A O 1
ATOM 1421 N N . ALA A 1 181 ? 22.635 -6.003 -12.696 1.00 95.38 181 ALA A N 1
ATOM 1422 C CA . ALA A 1 181 ? 23.336 -7.257 -12.978 1.00 95.38 181 ALA A CA 1
ATOM 1423 C C . ALA A 1 181 ? 22.558 -8.172 -13.946 1.00 95.38 181 ALA A C 1
ATOM 1425 O O . ALA A 1 181 ? 23.169 -8.955 -14.671 1.00 95.38 181 ALA A O 1
ATOM 1426 N N . ALA A 1 182 ? 21.227 -8.057 -13.984 1.00 95.00 182 ALA A N 1
ATOM 1427 C CA . ALA A 1 182 ? 20.358 -8.757 -14.933 1.00 95.00 182 ALA A CA 1
ATOM 1428 C C . ALA A 1 182 ? 20.176 -8.023 -16.287 1.00 95.00 182 ALA A C 1
ATOM 1430 O O . ALA A 1 182 ? 19.531 -8.554 -17.202 1.00 95.00 182 ALA A O 1
ATOM 1431 N N . GLY A 1 183 ? 20.740 -6.817 -16.436 1.00 97.00 183 GLY A N 1
ATOM 1432 C CA . GLY A 1 183 ? 20.591 -5.963 -17.619 1.00 97.00 183 GLY A CA 1
ATOM 1433 C C . GLY A 1 183 ? 19.154 -5.491 -17.856 1.00 97.00 183 GLY A C 1
ATOM 1434 O O . GLY A 1 183 ? 18.755 -5.266 -18.997 1.00 97.00 183 GLY A O 1
ATOM 1435 N N . ILE A 1 184 ? 18.331 -5.448 -16.803 1.00 96.75 184 ILE A N 1
ATOM 1436 C CA . ILE A 1 184 ? 16.915 -5.075 -16.903 1.00 96.75 184 ILE A CA 1
ATOM 1437 C C . ILE A 1 184 ? 16.738 -3.608 -17.335 1.00 96.75 184 ILE A C 1
ATOM 1439 O O . ILE A 1 184 ? 15.900 -3.377 -18.207 1.00 96.75 184 ILE A O 1
ATOM 1443 N N . PRO A 1 185 ? 17.483 -2.614 -16.801 1.00 96.00 185 PRO A N 1
ATOM 1444 C CA . PRO A 1 185 ? 17.298 -1.214 -17.188 1.00 96.00 185 PRO A CA 1
ATOM 1445 C C . PRO A 1 185 ? 17.471 -0.980 -18.693 1.00 96.00 185 PRO A C 1
ATOM 1447 O O . PRO A 1 185 ? 16.643 -0.323 -19.322 1.00 96.00 185 PRO A O 1
ATOM 1450 N N . GLU A 1 186 ? 18.502 -1.579 -19.292 1.00 95.88 186 GLU A N 1
ATOM 1451 C CA . GLU A 1 186 ? 18.797 -1.460 -20.720 1.00 95.88 186 GLU A CA 1
ATOM 1452 C C . GLU A 1 186 ? 17.718 -2.133 -21.573 1.00 95.88 186 GLU A C 1
ATOM 1454 O O . GLU A 1 186 ? 17.326 -1.598 -22.607 1.00 95.88 186 GLU A O 1
ATOM 1459 N N . LYS A 1 187 ? 17.197 -3.283 -21.132 1.00 96.56 187 LYS A N 1
ATOM 1460 C CA . LYS A 1 187 ? 16.134 -4.001 -21.848 1.00 96.56 187 LYS A CA 1
ATOM 1461 C C . LYS A 1 187 ? 14.776 -3.315 -21.734 1.00 96.56 187 LYS A C 1
ATOM 1463 O O . LYS A 1 187 ? 14.037 -3.317 -22.709 1.00 96.56 187 LYS A O 1
ATOM 1468 N N . ILE A 1 188 ? 14.439 -2.722 -20.585 1.00 95.38 188 ILE A N 1
ATOM 1469 C CA . ILE A 1 188 ? 13.225 -1.899 -20.445 1.00 95.38 188 ILE A CA 1
ATOM 1470 C C . ILE A 1 188 ? 13.310 -0.707 -21.397 1.00 95.38 188 ILE A C 1
ATOM 1472 O O . ILE A 1 188 ? 12.343 -0.422 -22.096 1.00 95.38 188 ILE A O 1
ATOM 1476 N N . LYS A 1 189 ? 14.472 -0.046 -21.460 1.00 95.19 189 LYS A N 1
ATOM 1477 C CA . LYS A 1 189 ? 14.699 1.060 -22.391 1.00 95.19 189 LYS A CA 1
ATOM 1478 C C . LYS A 1 189 ? 14.552 0.624 -23.847 1.00 95.19 189 LYS A C 1
ATOM 1480 O O . LYS A 1 189 ? 13.780 1.235 -24.572 1.00 95.19 189 LYS A O 1
ATOM 1485 N N . ALA A 1 190 ? 15.214 -0.464 -24.240 1.00 95.56 190 ALA A N 1
ATOM 1486 C CA . ALA A 1 190 ? 15.097 -1.014 -25.588 1.00 95.56 190 ALA A CA 1
ATOM 1487 C C . ALA A 1 190 ? 13.646 -1.377 -25.936 1.00 95.56 190 ALA A C 1
ATOM 1489 O O . ALA A 1 190 ? 13.170 -1.028 -27.008 1.00 95.56 190 ALA A O 1
ATOM 1490 N N . TYR A 1 191 ? 12.913 -2.001 -25.008 1.00 95.19 191 TYR A N 1
ATOM 1491 C CA . TYR A 1 191 ? 11.500 -2.310 -25.210 1.00 95.19 191 TYR A CA 1
ATOM 1492 C C . TYR A 1 191 ? 10.662 -1.042 -25.414 1.00 95.19 191 TYR A C 1
ATOM 1494 O O . TYR A 1 191 ? 9.826 -1.009 -26.315 1.00 95.19 191 TYR A O 1
ATOM 1502 N N . ALA A 1 192 ? 10.874 -0.008 -24.593 1.00 94.50 192 ALA A N 1
ATOM 1503 C CA . ALA A 1 192 ? 10.171 1.265 -24.722 1.00 94.50 192 ALA A CA 1
ATOM 1504 C C . ALA A 1 192 ? 10.468 1.946 -26.065 1.00 94.50 192 ALA A C 1
ATOM 1506 O O . ALA A 1 192 ? 9.532 2.351 -26.751 1.00 94.50 192 ALA A O 1
ATOM 1507 N N . ASP A 1 193 ? 11.737 1.988 -26.474 1.00 94.19 193 ASP A N 1
ATOM 1508 C CA . ASP A 1 193 ? 12.167 2.566 -27.749 1.00 94.19 193 ASP A CA 1
ATOM 1509 C C . ASP A 1 193 ? 11.582 1.788 -28.946 1.00 94.19 193 ASP A C 1
ATOM 1511 O O . ASP A 1 193 ? 10.996 2.391 -29.848 1.00 94.19 193 ASP A O 1
ATOM 1515 N N . ASP A 1 194 ? 11.660 0.451 -28.926 1.00 94.69 194 ASP A N 1
ATOM 1516 C CA . ASP A 1 194 ? 11.145 -0.441 -29.980 1.00 94.69 194 ASP A CA 1
ATOM 1517 C C . ASP A 1 194 ? 9.626 -0.289 -30.191 1.00 94.69 194 ASP A C 1
ATOM 1519 O O . ASP A 1 194 ? 9.119 -0.501 -31.296 1.00 94.69 194 ASP A O 1
ATOM 1523 N N . HIS A 1 195 ? 8.895 0.076 -29.134 1.00 93.56 195 HIS A N 1
ATOM 1524 C CA . HIS A 1 195 ? 7.437 0.222 -29.146 1.00 93.56 195 HIS A CA 1
ATOM 1525 C C . HIS A 1 195 ? 6.971 1.687 -29.142 1.00 93.56 195 HIS A C 1
ATOM 1527 O O . HIS A 1 195 ? 5.764 1.931 -29.155 1.00 93.56 195 HIS A O 1
ATOM 1533 N N . GLY A 1 196 ? 7.893 2.657 -29.158 1.00 94.31 196 GLY A N 1
ATOM 1534 C CA . GLY A 1 196 ? 7.582 4.090 -29.167 1.00 94.31 196 GLY A CA 1
ATOM 1535 C C . GLY A 1 196 ? 6.851 4.582 -27.913 1.00 94.31 196 GLY A C 1
ATOM 1536 O O . GLY A 1 196 ? 5.980 5.443 -28.025 1.00 94.31 196 GLY A O 1
ATOM 1537 N N . LEU A 1 197 ? 7.169 4.016 -26.746 1.00 93.31 197 LEU A N 1
ATOM 1538 C CA . LEU A 1 197 ? 6.514 4.321 -25.471 1.00 93.31 197 LEU A CA 1
ATOM 1539 C C . LEU A 1 197 ? 7.139 5.555 -24.820 1.00 93.31 197 LEU A C 1
ATOM 1541 O O . LEU A 1 197 ? 8.364 5.656 -24.734 1.00 93.31 197 LEU A O 1
ATOM 1545 N N . SER A 1 198 ? 6.312 6.467 -24.306 1.00 91.44 198 SER A N 1
ATOM 1546 C CA . SER A 1 198 ? 6.808 7.622 -23.544 1.00 91.44 198 SER A CA 1
ATOM 1547 C C . SER A 1 198 ? 7.040 7.266 -22.080 1.00 91.44 198 SER A C 1
ATOM 1549 O O . SER A 1 198 ? 7.997 7.758 -21.474 1.00 91.44 198 SER A O 1
ATOM 1551 N N . THR A 1 199 ? 6.204 6.380 -21.520 1.00 96.00 199 THR A N 1
ATOM 1552 C CA . THR A 1 199 ? 6.370 5.861 -20.159 1.00 96.00 199 THR A CA 1
ATOM 1553 C C . THR A 1 199 ? 6.239 4.346 -20.094 1.00 96.00 199 THR A C 1
ATOM 1555 O O . THR A 1 199 ? 5.370 3.722 -20.709 1.00 96.00 199 THR A O 1
ATOM 1558 N N . MET A 1 200 ? 7.100 3.729 -19.288 1.00 96.50 200 MET A N 1
ATOM 1559 C CA . MET A 1 200 ? 7.007 2.310 -18.963 1.00 96.50 200 MET A CA 1
ATOM 1560 C C . MET A 1 200 ? 7.417 2.083 -17.516 1.00 96.50 200 MET A C 1
ATOM 1562 O O . MET A 1 200 ? 8.426 2.609 -17.060 1.00 96.50 200 MET A O 1
ATOM 1566 N N . VAL A 1 201 ? 6.647 1.285 -16.781 1.00 97.88 201 VAL A N 1
ATOM 1567 C CA . VAL A 1 201 ? 6.922 0.982 -15.373 1.00 97.88 201 VAL A CA 1
ATOM 1568 C C . VAL A 1 201 ? 6.761 -0.506 -15.125 1.00 97.88 201 VAL A C 1
ATOM 1570 O O . VAL A 1 201 ? 5.695 -1.064 -15.380 1.00 97.88 201 VAL A O 1
ATOM 1573 N N . LEU A 1 202 ? 7.789 -1.138 -14.566 1.00 98.06 202 LEU A N 1
ATOM 1574 C CA . LEU A 1 202 ? 7.705 -2.476 -13.994 1.00 98.06 202 LEU A CA 1
ATOM 1575 C C . LEU A 1 202 ? 7.704 -2.380 -12.475 1.00 98.06 202 LEU A C 1
ATOM 1577 O O . LEU A 1 202 ? 8.605 -1.791 -11.880 1.00 98.06 202 LEU A O 1
ATOM 1581 N N . GLN A 1 203 ? 6.688 -2.974 -11.857 1.00 97.94 203 GLN A N 1
ATOM 1582 C CA . GLN A 1 203 ? 6.505 -2.998 -10.412 1.00 97.94 203 GLN A CA 1
ATOM 1583 C C . GLN A 1 203 ? 6.552 -4.440 -9.926 1.00 97.94 203 GLN A C 1
ATOM 1585 O O . GLN A 1 203 ? 5.898 -5.328 -10.486 1.00 97.94 203 GLN A O 1
ATOM 1590 N N . GLY A 1 204 ? 7.319 -4.666 -8.870 1.00 96.94 204 GLY A N 1
ATOM 1591 C CA . GLY A 1 204 ? 7.505 -5.989 -8.309 1.00 96.94 204 GLY A CA 1
ATOM 1592 C C . GLY A 1 204 ? 7.837 -5.960 -6.830 1.00 96.94 204 GLY A C 1
ATOM 1593 O O . GLY A 1 204 ? 8.139 -4.920 -6.244 1.00 96.94 204 GLY A O 1
ATOM 1594 N N . GLU A 1 205 ? 7.802 -7.139 -6.230 1.00 96.56 205 GLU A N 1
ATOM 1595 C CA . GLU A 1 205 ? 8.147 -7.320 -4.832 1.00 96.56 205 GLU A CA 1
ATOM 1596 C C . GLU A 1 205 ? 9.613 -7.739 -4.714 1.00 96.56 205 GLU A C 1
ATOM 1598 O O . GLU A 1 205 ? 10.018 -8.779 -5.233 1.00 96.56 205 GLU A O 1
ATOM 1603 N N . TRP A 1 206 ? 10.420 -6.939 -4.022 1.00 94.56 206 TRP A N 1
ATOM 1604 C CA . TRP A 1 206 ? 11.777 -7.313 -3.640 1.00 94.56 206 TRP A CA 1
ATOM 1605 C C . TRP A 1 206 ? 11.726 -8.203 -2.400 1.00 94.56 206 TRP A C 1
ATOM 1607 O O . TRP A 1 206 ? 11.250 -7.776 -1.346 1.00 94.56 206 TRP A O 1
ATOM 1617 N N . CYS A 1 207 ? 12.208 -9.439 -2.502 1.00 93.69 207 CYS A N 1
ATOM 1618 C CA . CYS A 1 207 ? 12.183 -10.414 -1.415 1.00 93.69 207 CYS A CA 1
ATOM 1619 C C . CYS A 1 207 ? 13.573 -10.997 -1.186 1.00 93.69 207 CYS A C 1
ATOM 1621 O O . CYS A 1 207 ? 14.290 -11.285 -2.133 1.00 93.69 207 CYS A O 1
ATOM 1623 N N . GLY A 1 208 ? 13.950 -11.254 0.066 1.00 89.56 208 GLY A N 1
ATOM 1624 C CA . GLY A 1 208 ? 15.238 -11.874 0.360 1.00 89.56 208 GLY A CA 1
ATOM 1625 C C . GLY A 1 208 ? 15.646 -11.779 1.818 1.00 89.56 208 GLY A C 1
ATOM 1626 O O . GLY A 1 208 ? 14.914 -11.257 2.660 1.00 89.56 208 GLY A O 1
ATOM 1627 N N . GLU A 1 209 ? 16.840 -12.282 2.124 1.00 84.38 209 GLU A N 1
ATOM 1628 C CA . GLU A 1 209 ? 17.464 -12.062 3.427 1.00 84.38 209 GLU A CA 1
ATOM 1629 C C . GLU A 1 209 ? 17.641 -10.559 3.696 1.00 84.38 209 GLU A C 1
ATOM 1631 O O . GLU A 1 209 ? 17.965 -9.786 2.799 1.00 84.38 209 GLU A O 1
ATOM 1636 N N . GLY A 1 210 ? 17.358 -10.128 4.927 1.00 78.56 210 GLY A N 1
ATOM 1637 C CA . GLY A 1 210 ? 17.342 -8.708 5.289 1.00 78.56 210 GLY A CA 1
ATOM 1638 C C . GLY A 1 210 ? 16.075 -7.948 4.872 1.00 78.56 210 GLY A C 1
ATOM 1639 O O . GLY A 1 210 ? 15.872 -6.836 5.359 1.00 78.56 210 GLY A O 1
ATOM 1640 N N . VAL A 1 211 ? 15.189 -8.549 4.065 1.00 82.06 211 VAL A N 1
ATOM 1641 C CA . VAL A 1 211 ? 13.906 -7.962 3.648 1.00 82.06 211 VAL A CA 1
ATOM 1642 C C . VAL A 1 211 ? 12.744 -8.637 4.382 1.00 82.06 211 VAL A C 1
ATOM 1644 O O . VAL A 1 211 ? 12.536 -9.850 4.289 1.00 82.06 211 VAL A O 1
ATOM 1647 N N . GLN A 1 212 ? 11.973 -7.841 5.129 1.00 81.00 212 GLN A N 1
ATOM 1648 C CA . GLN A 1 212 ? 10.875 -8.314 5.980 1.00 81.00 212 GLN A CA 1
ATOM 1649 C C . GLN A 1 212 ? 11.285 -9.530 6.835 1.00 81.00 212 GLN A C 1
ATOM 1651 O O . GLN A 1 212 ? 12.253 -9.471 7.594 1.00 81.00 212 GLN A O 1
ATOM 1656 N N . LYS A 1 213 ? 10.541 -10.640 6.742 1.00 84.75 213 LYS A N 1
ATOM 1657 C CA . LYS A 1 213 ? 10.797 -11.890 7.473 1.00 84.75 213 LYS A CA 1
ATOM 1658 C C . LYS A 1 213 ? 11.413 -12.990 6.605 1.00 84.75 213 LYS A C 1
ATOM 1660 O O . LYS A 1 213 ? 11.493 -14.119 7.083 1.00 84.75 213 LYS A O 1
ATOM 1665 N N . ASN A 1 214 ? 11.779 -12.699 5.350 1.00 88.06 214 ASN A N 1
ATOM 1666 C CA . ASN A 1 214 ? 12.241 -13.685 4.364 1.00 88.06 214 ASN A CA 1
ATOM 1667 C C . ASN A 1 214 ? 11.429 -15.000 4.409 1.00 88.06 214 ASN A C 1
ATOM 1669 O O . ASN A 1 214 ? 11.974 -16.090 4.598 1.00 88.06 214 ASN A O 1
ATOM 1673 N N . ARG A 1 215 ? 10.093 -14.918 4.296 1.00 88.38 215 ARG A N 1
ATOM 1674 C CA . ARG A 1 215 ? 9.213 -16.100 4.438 1.00 88.38 215 ARG A CA 1
ATOM 1675 C C . ARG A 1 215 ? 9.483 -17.182 3.396 1.00 88.38 215 ARG A C 1
ATOM 1677 O O . ARG A 1 215 ? 9.259 -18.358 3.669 1.00 88.38 215 ARG A O 1
ATOM 1684 N N . LEU A 1 216 ? 9.982 -16.766 2.237 1.00 90.12 216 LEU A N 1
ATOM 1685 C CA . LEU A 1 216 ? 10.380 -17.623 1.125 1.00 90.12 216 LEU A CA 1
ATOM 1686 C C . LEU A 1 216 ? 11.699 -18.366 1.388 1.00 90.12 216 LEU A C 1
ATOM 1688 O O . LEU A 1 216 ? 12.015 -19.302 0.662 1.00 90.12 216 LEU A O 1
ATOM 1692 N N . LYS A 1 217 ? 12.453 -17.980 2.431 1.00 92.94 217 LYS A N 1
ATOM 1693 C CA . LYS A 1 217 ? 13.769 -18.542 2.776 1.00 92.94 217 LYS A CA 1
ATOM 1694 C C . LYS A 1 217 ? 14.749 -18.488 1.601 1.00 92.94 217 LYS A C 1
ATOM 1696 O O . LYS A 1 217 ? 15.522 -19.423 1.382 1.00 92.94 217 LYS A O 1
ATOM 1701 N N . LEU A 1 218 ? 14.706 -17.396 0.840 1.00 91.12 218 LEU A N 1
ATOM 1702 C CA . LEU A 1 218 ? 15.606 -17.204 -0.287 1.00 91.12 218 LEU A CA 1
ATOM 1703 C C . LEU A 1 218 ? 17.037 -17.052 0.229 1.00 91.12 218 LEU A C 1
ATOM 1705 O O . LEU A 1 218 ? 17.276 -16.339 1.206 1.00 91.12 218 LEU A O 1
ATOM 1709 N N . LYS A 1 219 ? 17.976 -17.727 -0.443 1.00 90.12 219 LYS A N 1
ATOM 1710 C CA . LYS A 1 219 ? 19.421 -17.618 -0.170 1.00 90.12 219 LYS A CA 1
ATOM 1711 C C . LYS A 1 219 ? 20.020 -16.328 -0.721 1.00 90.12 219 LYS A C 1
ATOM 1713 O O . LYS A 1 219 ? 21.068 -15.892 -0.264 1.00 90.12 219 LYS A O 1
ATOM 1718 N N . LYS A 1 220 ? 19.392 -15.775 -1.755 1.00 89.94 220 LYS A N 1
ATOM 1719 C CA . LYS A 1 220 ? 19.750 -14.511 -2.387 1.00 89.94 220 LYS A CA 1
ATOM 1720 C C . LYS A 1 220 ? 18.470 -13.715 -2.606 1.00 89.94 220 LYS A C 1
ATOM 1722 O O . LYS A 1 220 ? 17.441 -14.337 -2.859 1.00 89.94 220 LYS A O 1
ATOM 1727 N N . PRO A 1 221 ? 18.510 -12.385 -2.492 1.00 91.00 221 PRO A N 1
ATOM 1728 C CA . PRO A 1 221 ? 17.364 -11.573 -2.848 1.00 91.00 221 PRO A CA 1
ATOM 1729 C C . PRO A 1 221 ? 16.963 -11.720 -4.324 1.00 91.00 221 PRO A C 1
ATOM 1731 O O . PRO A 1 221 ? 17.830 -11.864 -5.189 1.00 91.00 221 PRO A O 1
ATOM 1734 N N . GLU A 1 222 ? 15.660 -11.676 -4.585 1.00 93.94 222 GLU A N 1
ATOM 1735 C CA . GLU A 1 222 ? 15.038 -11.759 -5.909 1.00 93.94 222 GLU A CA 1
ATOM 1736 C C . GLU A 1 222 ? 13.891 -10.747 -6.027 1.00 93.94 222 GLU A C 1
ATOM 1738 O O . GLU A 1 222 ? 13.261 -10.377 -5.028 1.00 93.94 222 GLU A O 1
ATOM 1743 N N . TRP A 1 223 ? 13.617 -10.306 -7.256 1.00 95.62 223 TRP A N 1
ATOM 1744 C CA . TRP A 1 223 ? 12.537 -9.374 -7.572 1.00 95.62 223 TRP A CA 1
ATOM 1745 C C . TRP A 1 223 ? 11.412 -10.067 -8.348 1.00 95.62 223 TRP A C 1
ATOM 1747 O O . TRP A 1 223 ? 11.630 -10.607 -9.429 1.00 95.62 223 TRP A O 1
ATOM 1757 N N . PHE A 1 224 ? 10.198 -10.042 -7.798 1.00 96.25 224 PHE A N 1
ATOM 1758 C CA . PHE A 1 224 ? 9.023 -10.710 -8.361 1.00 96.25 224 PHE A CA 1
ATOM 1759 C C . PHE A 1 224 ? 8.060 -9.685 -8.965 1.00 96.25 224 PHE A C 1
ATOM 1761 O O . PHE A 1 224 ? 7.275 -9.069 -8.242 1.00 96.25 224 PHE A O 1
ATOM 1768 N N . VAL A 1 225 ? 8.111 -9.502 -10.285 1.00 97.25 225 VAL A N 1
ATOM 1769 C CA . VAL A 1 225 ? 7.256 -8.544 -11.007 1.00 97.25 225 VAL A CA 1
ATOM 1770 C C . VAL A 1 225 ? 5.788 -8.981 -10.964 1.00 97.25 225 VAL A C 1
ATOM 1772 O O . VAL A 1 225 ? 5.466 -10.143 -11.214 1.00 97.25 225 VAL A O 1
ATOM 1775 N N . PHE A 1 226 ? 4.888 -8.044 -10.664 1.00 96.88 226 PHE A N 1
ATOM 1776 C CA . PHE A 1 226 ? 3.441 -8.288 -10.613 1.00 96.88 226 PHE A CA 1
ATOM 1777 C C . PHE A 1 226 ? 2.607 -7.309 -11.450 1.00 96.88 226 PHE A C 1
ATOM 1779 O O . PHE A 1 226 ? 1.440 -7.597 -11.721 1.00 96.88 226 PHE A O 1
ATOM 1786 N N . THR A 1 227 ? 3.179 -6.177 -11.874 1.00 97.00 227 THR A N 1
ATOM 1787 C CA . THR A 1 227 ? 2.495 -5.181 -12.707 1.00 97.00 227 THR A CA 1
ATOM 1788 C C . THR A 1 227 ? 3.465 -4.577 -13.715 1.00 97.00 227 THR A C 1
ATOM 1790 O O . THR A 1 227 ? 4.569 -4.175 -13.356 1.00 97.00 227 THR A O 1
ATOM 1793 N N . ALA A 1 228 ? 3.010 -4.447 -14.961 1.00 97.56 228 ALA A N 1
ATOM 1794 C CA . ALA A 1 228 ? 3.619 -3.585 -15.963 1.00 97.56 228 ALA A CA 1
ATOM 1795 C C . ALA A 1 228 ? 2.628 -2.483 -16.343 1.00 97.56 228 ALA A C 1
ATOM 1797 O O . ALA A 1 228 ? 1.431 -2.751 -16.518 1.00 97.56 228 ALA A O 1
ATOM 1798 N N . ARG A 1 229 ? 3.125 -1.254 -16.472 1.00 97.38 229 ARG A N 1
ATOM 1799 C CA . ARG A 1 229 ? 2.386 -0.115 -17.012 1.00 97.38 229 ARG A CA 1
ATOM 1800 C C . ARG A 1 229 ? 3.086 0.415 -18.249 1.00 97.38 229 ARG A C 1
ATOM 1802 O O . ARG A 1 229 ? 4.309 0.498 -18.257 1.00 97.38 229 ARG A O 1
ATOM 1809 N N . VAL A 1 230 ? 2.298 0.767 -19.251 1.00 95.69 230 VAL A N 1
ATOM 1810 C CA . VAL A 1 230 ? 2.747 1.332 -20.524 1.00 95.69 230 VAL A CA 1
ATOM 1811 C C . VAL A 1 230 ? 1.867 2.539 -20.821 1.00 95.69 230 VAL A C 1
ATOM 1813 O O . VAL A 1 230 ? 0.643 2.409 -20.739 1.00 95.69 230 VAL A O 1
ATOM 1816 N N . ASP A 1 231 ? 2.479 3.694 -21.089 1.00 93.19 231 ASP A N 1
ATOM 1817 C CA . ASP A 1 231 ? 1.807 4.986 -21.295 1.00 93.19 231 ASP A CA 1
ATOM 1818 C C . ASP A 1 231 ? 0.708 5.226 -20.245 1.00 93.19 231 ASP A C 1
ATOM 1820 O O . ASP A 1 231 ? -0.479 5.404 -20.534 1.00 93.19 231 ASP A O 1
ATOM 1824 N N . ASP A 1 232 ? 1.123 5.106 -18.982 1.00 89.50 232 ASP A N 1
ATOM 1825 C CA . ASP A 1 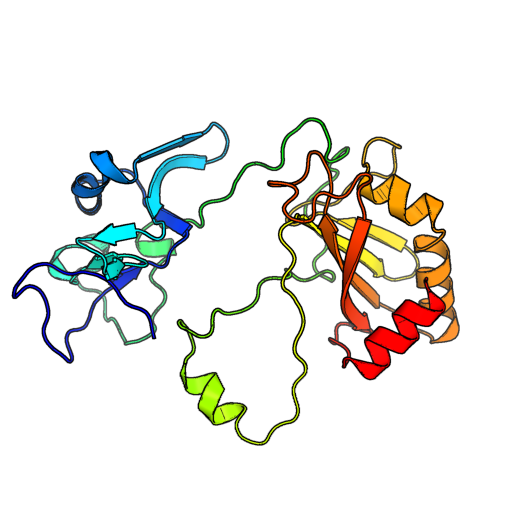232 ? 0.313 5.277 -17.774 1.00 89.50 232 ASP A CA 1
ATOM 1826 C C . ASP A 1 232 ? -0.869 4.308 -17.605 1.00 89.50 232 ASP A C 1
ATOM 1828 O O . ASP A 1 232 ? -1.672 4.466 -16.679 1.00 89.50 232 ASP A O 1
ATOM 1832 N N . LYS A 1 233 ? -0.962 3.240 -18.404 1.00 94.06 233 LYS A N 1
ATOM 1833 C CA . LYS A 1 233 ? -2.011 2.212 -18.289 1.00 94.06 233 LYS A CA 1
ATOM 1834 C C . LYS A 1 233 ? -1.460 0.890 -17.776 1.00 94.06 233 LYS A C 1
ATOM 1836 O O . LYS A 1 233 ? -0.452 0.394 -18.265 1.00 94.06 233 LYS A O 1
ATOM 1841 N N . ARG A 1 234 ? -2.152 0.285 -16.802 1.00 95.38 234 ARG A N 1
ATOM 1842 C CA . ARG A 1 234 ? -1.862 -1.084 -16.341 1.00 95.38 234 ARG A CA 1
ATOM 1843 C C . ARG A 1 234 ? -2.161 -2.070 -17.472 1.00 95.38 234 ARG A C 1
ATOM 1845 O O . ARG A 1 234 ? -3.225 -2.006 -18.079 1.00 95.38 234 ARG A O 1
ATOM 1852 N N . THR A 1 235 ? -1.222 -2.970 -17.725 1.00 95.88 235 THR A N 1
ATOM 1853 C CA . THR A 1 235 ? -1.352 -4.034 -18.728 1.00 95.88 235 THR A CA 1
ATOM 1854 C C . THR A 1 235 ? -2.097 -5.250 -18.170 1.00 95.88 235 THR A C 1
ATOM 1856 O O . THR A 1 235 ? -2.217 -5.419 -16.953 1.00 95.88 235 THR A O 1
ATOM 1859 N N . ASP A 1 236 ? -2.605 -6.104 -19.060 1.00 94.50 236 ASP A N 1
ATOM 1860 C CA . ASP A 1 236 ? -3.125 -7.417 -18.682 1.00 94.50 236 ASP A CA 1
ATOM 1861 C C . ASP A 1 236 ? -1.995 -8.433 -18.418 1.00 94.50 236 ASP A C 1
ATOM 1863 O O . ASP A 1 236 ? -0.811 -8.179 -18.653 1.00 94.50 236 ASP A O 1
ATOM 1867 N N . LEU A 1 237 ? -2.355 -9.621 -17.921 1.00 94.56 237 LEU A N 1
ATOM 1868 C CA . LEU A 1 237 ? -1.372 -10.657 -17.593 1.00 94.56 237 LEU A CA 1
ATOM 1869 C C . LEU A 1 237 ? -0.624 -11.190 -18.825 1.00 94.56 237 LEU A C 1
ATOM 1871 O O . LEU A 1 237 ? 0.523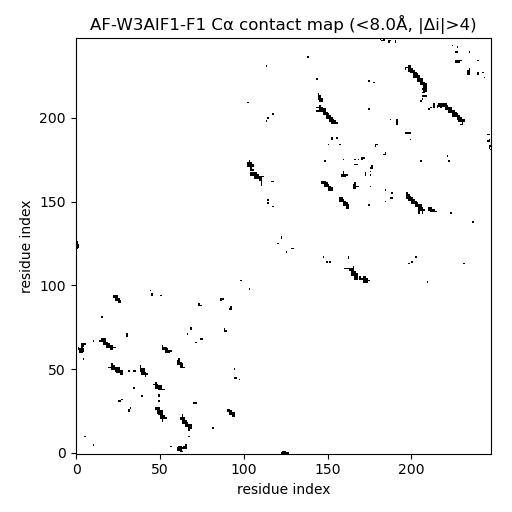 -11.617 -18.698 1.00 94.56 237 LEU A O 1
ATOM 1875 N N . ALA A 1 238 ? -1.262 -11.222 -19.997 1.00 95.50 238 ALA A N 1
ATOM 1876 C CA . ALA A 1 238 ? -0.628 -11.740 -21.207 1.00 95.50 238 ALA A CA 1
ATOM 1877 C C . ALA A 1 238 ? 0.490 -10.796 -21.660 1.00 95.50 238 ALA A C 1
ATOM 1879 O O . ALA A 1 238 ? 1.621 -11.229 -21.867 1.00 95.50 238 ALA A O 1
ATOM 1880 N N . THR A 1 239 ? 0.191 -9.502 -21.696 1.00 96.31 239 THR A N 1
ATOM 1881 C CA . THR A 1 239 ? 1.137 -8.442 -22.035 1.00 96.31 239 THR A CA 1
ATOM 1882 C C . THR A 1 239 ? 2.257 -8.352 -21.002 1.00 96.31 239 THR A C 1
ATOM 1884 O O . THR A 1 239 ? 3.425 -8.307 -21.378 1.00 96.31 239 THR A O 1
ATOM 1887 N N . LEU A 1 240 ? 1.938 -8.423 -19.701 1.00 97.06 240 LEU A N 1
ATOM 1888 C CA . LEU A 1 240 ? 2.950 -8.492 -18.642 1.00 97.06 240 LEU A CA 1
ATOM 1889 C C . LEU A 1 240 ? 3.925 -9.658 -18.864 1.00 97.06 240 LEU A C 1
ATOM 1891 O O . LEU A 1 240 ? 5.132 -9.486 -18.725 1.00 97.06 240 LEU A O 1
ATOM 1895 N N . ARG A 1 241 ? 3.422 -10.843 -19.227 1.00 96.50 241 ARG A N 1
ATOM 1896 C CA . ARG A 1 241 ? 4.269 -12.019 -19.482 1.00 96.50 241 ARG A CA 1
ATOM 1897 C C . ARG A 1 241 ? 5.185 -11.834 -20.684 1.00 96.50 241 ARG A C 1
ATOM 1899 O O . ARG A 1 241 ? 6.345 -12.224 -20.590 1.00 96.50 241 ARG A O 1
ATOM 1906 N N . GLU A 1 242 ? 4.692 -11.259 -21.777 1.00 97.19 242 GLU A N 1
ATOM 1907 C CA . GLU A 1 242 ? 5.527 -10.978 -22.950 1.00 97.19 242 GLU A CA 1
ATOM 1908 C C . GLU A 1 242 ? 6.611 -9.944 -22.629 1.00 97.19 242 GLU A C 1
ATOM 1910 O O . GLU A 1 242 ? 7.774 -10.158 -22.971 1.00 97.19 242 GLU A O 1
ATOM 1915 N N . ILE A 1 243 ? 6.270 -8.895 -21.873 1.00 97.25 243 ILE A N 1
ATOM 1916 C CA . ILE A 1 243 ? 7.249 -7.919 -21.385 1.00 97.25 243 ILE A CA 1
ATOM 1917 C C . ILE A 1 243 ? 8.307 -8.610 -20.519 1.00 97.25 243 ILE A C 1
ATOM 1919 O O . ILE A 1 243 ? 9.494 -8.490 -20.810 1.00 97.25 243 ILE A O 1
ATOM 1923 N N . CYS A 1 244 ? 7.906 -9.377 -19.498 1.00 96.31 244 CYS A N 1
ATOM 1924 C CA . CYS A 1 244 ? 8.837 -10.119 -18.639 1.00 96.31 244 CYS A CA 1
ATOM 1925 C C . CYS A 1 244 ? 9.717 -11.085 -19.443 1.00 96.31 244 CYS A C 1
ATOM 1927 O O . CYS A 1 244 ? 10.904 -11.205 -19.184 1.00 96.31 244 CYS A O 1
ATOM 1929 N N . LYS A 1 245 ? 9.173 -11.748 -20.465 1.00 96.69 245 LYS A N 1
ATOM 1930 C CA . LYS A 1 245 ? 9.954 -12.634 -21.336 1.00 96.69 245 LYS A CA 1
ATOM 1931 C C . LYS A 1 245 ? 11.011 -11.878 -22.148 1.00 96.69 245 LYS A C 1
ATOM 1933 O O . LYS A 1 245 ? 12.070 -12.442 -22.415 1.00 96.69 245 LYS A O 1
ATOM 1938 N N . TYR A 1 246 ? 10.731 -10.636 -22.539 1.00 95.62 246 TYR A N 1
ATOM 1939 C CA . TYR A 1 246 ? 11.686 -9.772 -23.230 1.00 95.62 246 TYR A CA 1
ATOM 1940 C C . TYR A 1 246 ? 12.766 -9.243 -22.273 1.00 95.62 246 TYR A C 1
ATOM 1942 O O . TYR A 1 246 ? 13.956 -9.314 -22.581 1.00 95.62 246 TYR A O 1
ATOM 1950 N N . VAL A 1 247 ? 12.373 -8.730 -21.101 1.00 93.56 247 VAL A N 1
ATOM 1951 C CA . VAL A 1 247 ? 13.313 -8.093 -20.159 1.00 93.56 247 VAL A CA 1
ATOM 1952 C C . VAL A 1 247 ? 14.115 -9.099 -19.317 1.00 93.56 247 VAL A C 1
ATOM 1954 O O . VAL A 1 247 ? 15.226 -8.791 -18.876 1.00 93.56 247 VAL A O 1
ATOM 1957 N N . GLY A 1 248 ? 13.627 -10.332 -19.184 1.00 85.94 248 GLY A N 1
ATOM 1958 C CA . GLY A 1 248 ? 14.208 -11.378 -18.335 1.00 85.94 248 GLY A CA 1
ATOM 1959 C C . GLY A 1 248 ? 13.790 -11.249 -16.879 1.00 85.94 248 GLY A C 1
ATOM 1960 O O . GLY A 1 248 ? 14.601 -11.697 -16.042 1.00 85.94 248 GLY A O 1
#

Solvent-accessible surface area (backbone atoms only — not comparable to full-atom values): 15045 Å² total; per-residue (Å²): 101,76,49,58,80,72,64,91,88,70,75,61,96,86,65,77,62,51,75,42,54,56,40,32,23,34,53,84,44,81,77,49,50,87,40,49,90,82,23,57,44,73,45,95,86,79,45,66,27,30,46,38,51,79,44,70,59,97,84,42,70,24,43,34,48,74,43,54,58,93,61,39,75,88,54,66,94,60,92,83,59,93,88,64,86,54,46,74,81,70,50,46,40,75,64,74,77,77,80,62,90,86,60,67,38,50,73,76,48,67,50,58,83,90,60,69,80,88,82,74,86,55,59,44,82,47,54,65,51,61,64,74,48,57,91,56,93,82,85,88,79,83,86,75,70,42,44,51,32,34,44,36,35,47,82,87,46,78,46,41,27,50,76,65,31,21,43,46,96,73,83,49,16,61,67,61,51,51,42,54,76,62,45,30,65,62,35,50,48,50,52,30,62,78,67,72,48,56,31,39,35,45,35,23,35,35,34,11,69,96,27,78,79,28,83,84,65,42,92,56,68,48,73,50,73,79,48,35,30,51,68,86,36,78,57,54,72,68,57,35,49,53,50,46,68,71,39,103

Mean predicted aligned error: 5.68 Å

Sequence (248 aa):
GWKCVGGKGEFHVGDMVVYFEIDSFLPICEEFEFLRKSSYKNNDFMGEGFRLKTMKFRGEISQGLCLGLEKLPKLYGMTLEEGMDVTEILGVREWEMPERAGSGGTMIGDRPGYIPKTDETRIQSAPDLLNEFKGLPYYITTKMDGSSHSIGIMDGEIAFTGHNFTYKDDGKSAFVEHVKAAGIPEKIKAYADDHGLSTMVLQGEWCGEGVQKNRLKLKKPEWFVFTARVDDKRTDLATLREICKYVG

Foldseek 3Di:
DFAADDDDVQDDPPADKDWFFAQKWAAPDPLCVVQCVPFWDADPPPGTTGGFHWDDDPNDIHGTDIGHVVSPVLCPPPDDDPPDDCCVSRVIDGNDDPPPPPAAADFDFWDDPLADAPDDDDCVVVVCVCVVCVPPDDDDDDDDQFWKWKWKDAQLDIWIDTRTTTHDPPPRHPVSVVLVVLVLSVQQSVVCVVVVFRMKMWMWGWADPVTGPNPVPDPGIDTGTDWMDTNSHTDDPVVVVVSVVRRD

Secondary structure (DSSP, 8-state):
-------TTT--TT--EEEEPTTEEE-SSGGGGGGHHHHEEEETTTEEEEE---EEETTEEE-SEEEEGGG-GGGTT----TT---HHHHT-EE-PPPP-TTTS--EEEEPPTTS-------TTT-TTHHHHTTTS--------SSEEEEEEEETTEEEEE-SSEEEPSSS--HHHHHHHHTTHHHHHHHHHHHHT-SEEEEEEEEESTTSTT-TT--SS-EEEEEEEEETTEEPPHHHHHHHHHHH-

Nearest PDB structures (foldseek):
  6vte-assembly1_A  TM=9.229E-01  e=5.022E-18  Naegleria gruberi
  6vtb-assembly1_A  TM=9.070E-01  e=5.619E-18  Naegleria gruberi
  6vt5-assembly1_A  TM=9.232E-01  e=1.378E-17  Naegleria gruberi
  6vt1-assembly4_D  TM=9.236E-01  e=2.159E-17  Naegleria gruberi
  6vt9-assembly1_A  TM=9.120E-01  e=1.303E-17  Naegleria gruberi

Radius of gyration: 21.53 Å; Cα contacts (8 Å, |Δi|>4): 388; chains: 1; bounding box: 54×37×57 Å

pLDDT: mean 92.19, std 7.72, range [40.06, 98.06]